Protein AF-A0A5M0K7U4-F1 (afdb_monomer_lite)

pLDDT: mean 71.5, std 20.56, range [31.77, 96.0]

InterPro domains:
  IPR008813 Plasmid replication protein, RepL [PF05732] (60-200)

Foldseek 3Di:
DPVVVVVVVVVVVVVVVVVVVVVVVVVVVVVVVVVVVVVVVVVVPPPPVPVPPQDAAWDKDFPAWDWDWDQDPVRDTDTDIDTDIDIDGRLPHAWFPRFFPVVLCVVVCVVVVVPVLLVVLNRVLRNQQDLLQKDQDDLVRSCVVSVDDSVSSVVSVVSCVVSLQWDDDPRIIHGALVTGPGRDDPVSSVVSNVVSVVPPDPDPCNVPD

Secondary structure (DSSP, 8-state):
--HHHHHHHHHHHHHHHHHHHHHHHHHHHHHHHHHHHHHHHHHHS-----------SEEEEEEEEEEEEEEPTTSPEEEEEEEEEEEEE-TTPPSSGGGB-HHHHHHHHHTTTT-HHHHHHHHHHHHT--TTSEE---HHHHHHHH---HHHHHHHHHHHHHTTSEEEETTEEEEPTTTBPPSS-HHHHHHHHHHHHHTSPPPTTTT--

Structure (mmCIF, N/CA/C/O backbone):
data_AF-A0A5M0K7U4-F1
#
_entry.id   AF-A0A5M0K7U4-F1
#
loop_
_atom_site.group_PDB
_atom_site.id
_atom_site.type_symbol
_atom_site.label_atom_id
_atom_site.label_alt_id
_atom_site.label_comp_id
_atom_site.label_asym_id
_atom_site.label_entity_id
_atom_site.label_seq_id
_atom_site.pdbx_PDB_ins_code
_atom_site.Cartn_x
_atom_site.Cartn_y
_atom_site.Cartn_z
_atom_site.occupancy
_atom_site.B_iso_or_equiv
_atom_site.auth_seq_id
_atom_site.auth_comp_id
_atom_site.auth_asym_id
_atom_site.auth_atom_id
_atom_site.pdbx_PDB_model_num
ATOM 1 N N . MET A 1 1 ? 78.304 -28.748 -61.199 1.00 51.72 1 MET A N 1
ATOM 2 C CA . MET A 1 1 ? 78.237 -29.176 -59.782 1.00 51.72 1 MET A CA 1
ATOM 3 C C . MET A 1 1 ? 77.894 -28.040 -58.804 1.00 51.72 1 MET A C 1
ATOM 5 O O . MET A 1 1 ? 77.874 -28.285 -57.610 1.00 51.72 1 MET A O 1
ATOM 9 N N . THR A 1 2 ? 77.547 -26.831 -59.267 1.00 51.44 2 THR A N 1
ATOM 10 C CA . THR A 1 2 ? 77.309 -25.664 -58.385 1.00 51.44 2 THR A CA 1
ATOM 11 C C . THR A 1 2 ? 75.827 -25.449 -58.025 1.00 51.44 2 THR A C 1
ATOM 13 O O . THR A 1 2 ? 75.523 -25.015 -56.922 1.00 51.44 2 THR A O 1
ATOM 16 N N . ASN A 1 3 ? 74.884 -25.858 -58.886 1.00 53.12 3 ASN A N 1
ATOM 17 C CA . ASN A 1 3 ? 73.442 -25.649 -58.654 1.00 53.12 3 ASN A CA 1
ATOM 18 C C . ASN A 1 3 ? 72.789 -26.602 -57.635 1.00 53.12 3 ASN A C 1
ATOM 20 O O . ASN A 1 3 ? 71.750 -26.264 -57.084 1.00 53.12 3 ASN A O 1
ATOM 24 N N . GLN A 1 4 ? 73.369 -27.771 -57.341 1.00 45.19 4 GLN A N 1
ATOM 25 C CA . GLN A 1 4 ? 72.809 -28.680 -56.323 1.00 45.19 4 GLN A CA 1
ATOM 26 C C . GLN A 1 4 ? 73.214 -28.292 -54.891 1.00 45.19 4 GLN A C 1
ATOM 28 O O . GLN A 1 4 ? 72.444 -28.510 -53.962 1.00 45.19 4 GLN A O 1
ATOM 33 N N . ILE A 1 5 ? 74.373 -27.648 -54.721 1.00 48.16 5 ILE A N 1
ATOM 34 C CA . ILE A 1 5 ? 74.867 -27.180 -53.416 1.00 48.16 5 ILE A CA 1
ATOM 35 C C . ILE A 1 5 ? 74.092 -25.929 -52.963 1.00 48.16 5 ILE A C 1
ATOM 37 O O . ILE A 1 5 ? 73.767 -25.788 -51.787 1.00 48.16 5 ILE A O 1
ATOM 41 N N . GLN A 1 6 ? 73.715 -25.052 -53.898 1.00 45.41 6 GLN A N 1
ATOM 42 C CA . GLN A 1 6 ? 72.971 -23.825 -53.590 1.00 45.41 6 GLN A CA 1
ATOM 43 C C . GLN A 1 6 ? 71.520 -24.113 -53.159 1.00 45.41 6 GLN A C 1
ATOM 45 O O . GLN A 1 6 ? 71.048 -23.560 -52.169 1.00 45.41 6 GLN A O 1
ATOM 50 N N . ILE A 1 7 ? 70.863 -25.082 -53.811 1.00 48.00 7 ILE A N 1
ATOM 51 C CA . ILE A 1 7 ? 69.502 -25.533 -53.465 1.00 48.00 7 ILE A CA 1
ATOM 52 C C . ILE A 1 7 ? 69.480 -26.301 -52.129 1.00 48.00 7 ILE A C 1
ATOM 54 O O . ILE A 1 7 ? 68.506 -26.215 -51.380 1.00 48.00 7 ILE A O 1
ATOM 58 N N . GLN A 1 8 ? 70.544 -27.037 -51.780 1.00 46.12 8 GLN A N 1
ATOM 59 C CA . GLN A 1 8 ? 70.643 -27.687 -50.466 1.00 46.12 8 GLN A CA 1
ATOM 60 C C . GLN A 1 8 ? 70.832 -26.672 -49.327 1.00 46.12 8 GLN A C 1
ATOM 62 O O . GLN A 1 8 ? 70.198 -26.816 -48.283 1.00 46.12 8 GLN A O 1
ATOM 67 N N . ASN A 1 9 ? 71.617 -25.611 -49.536 1.00 47.44 9 ASN A N 1
ATOM 68 C CA . ASN A 1 9 ? 71.872 -24.594 -48.511 1.00 47.44 9 ASN A CA 1
ATOM 69 C C . ASN A 1 9 ? 70.655 -23.691 -48.227 1.00 47.44 9 ASN A C 1
ATOM 71 O O . ASN A 1 9 ? 70.402 -23.357 -47.068 1.00 47.44 9 ASN A O 1
ATOM 75 N N . GLU A 1 10 ? 69.849 -23.353 -49.239 1.00 44.91 10 GLU A N 1
ATOM 76 C CA . GLU A 1 10 ? 68.601 -22.593 -49.042 1.00 44.91 10 GLU A CA 1
ATOM 77 C C . GLU A 1 10 ? 67.535 -23.405 -48.287 1.00 44.91 10 GLU A C 1
ATOM 79 O O . GLU A 1 10 ? 66.854 -22.876 -47.407 1.00 44.91 10 GLU A O 1
ATOM 84 N N . ASN A 1 11 ? 67.443 -24.715 -48.541 1.00 51.00 11 ASN A N 1
ATOM 85 C CA . ASN A 1 11 ? 66.524 -25.601 -47.821 1.00 51.00 11 ASN A CA 1
ATOM 86 C C . ASN A 1 11 ? 66.922 -25.818 -46.349 1.00 51.00 11 ASN A C 1
ATOM 88 O O . ASN A 1 11 ? 66.049 -25.997 -45.498 1.00 51.00 11 ASN A O 1
ATOM 92 N N . ILE A 1 12 ? 68.217 -25.771 -46.022 1.00 51.19 12 ILE A N 1
ATOM 93 C CA . ILE A 1 12 ? 68.697 -25.844 -44.632 1.00 51.19 12 ILE A CA 1
ATOM 94 C C . ILE A 1 12 ? 68.358 -24.548 -43.881 1.00 51.19 12 ILE A C 1
ATOM 96 O O . ILE A 1 12 ? 67.816 -24.612 -42.777 1.00 51.19 12 ILE A O 1
ATOM 100 N N . HIS A 1 13 ? 68.572 -23.377 -44.493 1.00 45.16 13 HIS A N 1
ATOM 101 C CA . HIS A 1 13 ? 68.230 -22.087 -43.880 1.00 45.16 13 HIS A CA 1
ATOM 102 C C . HIS A 1 13 ? 66.722 -21.906 -43.646 1.00 45.16 13 HIS A C 1
ATOM 104 O O . HIS A 1 13 ? 66.325 -21.423 -42.587 1.00 45.16 13 HIS A O 1
ATOM 110 N N .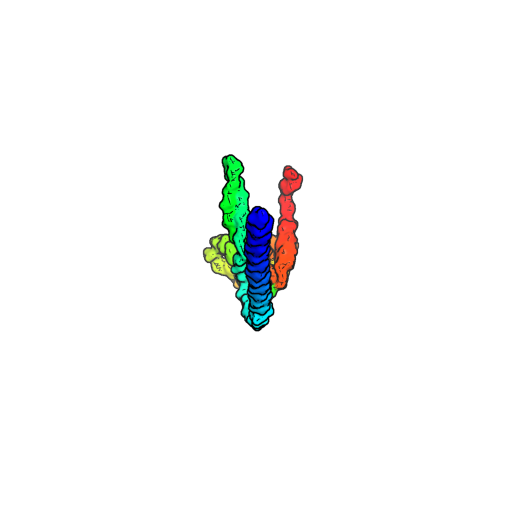 GLN A 1 14 ? 65.874 -22.345 -44.582 1.00 45.78 14 GLN A N 1
ATOM 111 C CA . GLN A 1 14 ? 64.413 -22.271 -44.435 1.00 45.78 14 GLN A CA 1
ATOM 112 C C . GLN A 1 14 ? 63.871 -23.236 -43.364 1.00 45.78 14 GLN A C 1
ATOM 114 O O . GLN A 1 14 ? 62.900 -22.917 -42.676 1.00 45.78 14 GLN A O 1
ATOM 119 N N . ASN A 1 15 ? 64.506 -24.398 -43.176 1.00 50.34 15 ASN A N 1
ATOM 120 C CA . ASN A 1 15 ? 64.136 -25.343 -42.118 1.00 50.34 15 ASN A CA 1
ATOM 121 C C . ASN A 1 15 ? 64.620 -24.903 -40.727 1.00 50.34 15 ASN A C 1
ATOM 123 O O . ASN A 1 15 ? 63.914 -25.131 -39.745 1.00 50.34 15 ASN A O 1
ATOM 127 N N . LEU A 1 16 ? 65.772 -24.230 -40.629 1.00 46.91 16 LEU A N 1
ATOM 128 C CA . LEU A 1 16 ? 66.240 -23.630 -39.374 1.00 46.91 16 LEU A CA 1
ATOM 129 C C . LEU A 1 16 ? 65.313 -22.488 -38.921 1.00 46.91 16 LEU A C 1
ATOM 131 O O . LEU A 1 16 ? 64.874 -22.491 -37.774 1.00 46.91 16 LEU A O 1
ATOM 135 N N . TYR A 1 17 ? 64.897 -21.606 -39.839 1.00 46.22 17 TYR A N 1
ATOM 136 C CA . TYR A 1 17 ? 63.959 -20.513 -39.534 1.00 46.22 17 TYR A CA 1
ATOM 137 C C . TYR A 1 17 ? 62.568 -21.017 -39.107 1.00 46.22 17 TYR A C 1
ATOM 139 O O . TYR A 1 17 ? 61.974 -20.495 -38.166 1.00 46.22 17 TYR A O 1
ATOM 147 N N . LYS A 1 18 ? 62.045 -22.073 -39.750 1.00 48.53 18 LYS A N 1
ATOM 148 C CA . LYS A 1 18 ? 60.760 -22.686 -39.359 1.00 48.53 18 LYS A CA 1
ATOM 149 C C . LYS A 1 18 ? 60.817 -23.362 -37.986 1.00 48.53 18 LYS A C 1
ATOM 151 O O . LYS A 1 18 ? 59.842 -23.300 -37.243 1.00 48.53 18 LYS A O 1
ATOM 156 N N . ASN A 1 19 ? 61.942 -23.981 -37.630 1.00 49.38 19 ASN A N 1
ATOM 157 C CA . ASN A 1 19 ? 62.108 -24.610 -36.318 1.00 49.38 19 ASN A CA 1
ATOM 158 C C . ASN A 1 19 ? 62.258 -23.584 -35.188 1.00 49.38 19 ASN A C 1
ATOM 160 O O . ASN A 1 19 ? 61.714 -23.802 -34.106 1.00 49.38 19 ASN A O 1
ATOM 164 N N . GLU A 1 20 ? 62.915 -22.450 -35.440 1.00 45.88 20 GLU A N 1
ATOM 165 C CA . GLU A 1 20 ? 62.992 -21.348 -34.475 1.00 45.88 20 GLU A CA 1
ATOM 166 C C . GLU A 1 20 ? 61.613 -20.715 -34.239 1.00 45.88 20 GLU A C 1
ATOM 168 O O . GLU A 1 20 ? 61.202 -20.581 -33.087 1.00 45.88 20 GLU A O 1
ATOM 173 N N . ILE A 1 21 ? 60.833 -20.444 -35.295 1.00 46.38 21 ILE A N 1
ATOM 174 C CA . ILE A 1 21 ? 59.460 -19.911 -35.178 1.00 46.38 21 ILE A CA 1
ATOM 175 C C . ILE A 1 21 ? 58.553 -20.865 -34.381 1.00 46.38 21 ILE A C 1
ATOM 177 O O . ILE A 1 21 ? 57.870 -20.425 -33.459 1.00 46.38 21 ILE A O 1
ATOM 181 N N . ASN A 1 22 ? 58.613 -22.177 -34.636 1.00 44.66 22 ASN A N 1
ATOM 182 C CA . ASN A 1 22 ? 57.837 -23.168 -33.877 1.00 44.66 22 ASN A CA 1
ATOM 183 C C . ASN A 1 22 ? 58.243 -23.231 -32.388 1.00 44.66 22 ASN A C 1
ATOM 185 O O . ASN A 1 22 ? 57.403 -23.467 -31.513 1.00 44.66 22 ASN A O 1
ATOM 189 N N . HIS A 1 23 ? 59.519 -22.987 -32.064 1.00 42.12 23 HIS A N 1
ATOM 190 C CA . HIS A 1 23 ? 59.986 -22.915 -30.678 1.00 42.12 23 HIS A CA 1
ATOM 191 C C . HIS A 1 23 ? 59.494 -21.633 -29.974 1.00 42.12 23 HIS A C 1
ATOM 193 O O . HIS A 1 23 ? 59.033 -21.696 -28.830 1.00 42.12 23 HIS A O 1
ATOM 199 N N . TYR A 1 24 ? 59.468 -20.492 -30.671 1.00 40.38 24 TYR A N 1
ATOM 200 C CA . TYR A 1 24 ? 58.876 -19.246 -30.162 1.00 40.38 24 TYR A CA 1
ATOM 201 C C . TYR A 1 24 ? 57.347 -19.336 -29.999 1.00 40.38 24 TYR A C 1
ATOM 203 O O . TYR A 1 24 ? 56.803 -18.893 -28.989 1.00 40.38 24 TYR A O 1
ATOM 211 N N . GLU A 1 25 ? 56.636 -19.990 -30.916 1.00 38.25 25 GLU A N 1
ATOM 212 C CA . GLU A 1 25 ? 55.181 -20.168 -30.808 1.00 38.25 25 GLU A CA 1
ATOM 213 C C . GLU A 1 25 ? 54.787 -21.135 -29.675 1.00 38.25 25 GLU A C 1
ATOM 215 O O . GLU A 1 25 ? 53.821 -20.888 -28.942 1.00 38.25 25 GLU A O 1
ATOM 220 N N . SER A 1 26 ? 55.575 -22.191 -29.438 1.00 40.78 26 SER A N 1
ATOM 221 C CA . SER A 1 26 ? 55.348 -23.119 -28.316 1.00 40.78 26 SER A CA 1
ATOM 222 C C . SER A 1 26 ? 55.619 -22.483 -26.942 1.00 40.78 26 SER A C 1
ATOM 224 O O . SER A 1 26 ? 54.883 -22.733 -25.978 1.00 40.78 26 SER A O 1
ATOM 226 N N . THR A 1 27 ? 56.613 -21.595 -26.844 1.00 40.75 27 THR A N 1
ATOM 227 C CA . THR A 1 27 ? 56.942 -20.873 -25.603 1.00 40.75 27 THR A CA 1
ATOM 228 C C . THR A 1 27 ? 55.910 -19.790 -25.280 1.00 40.75 27 THR A C 1
ATOM 230 O O . THR A 1 27 ? 55.492 -19.687 -24.125 1.00 40.75 27 THR A O 1
ATOM 233 N N . ILE A 1 28 ? 55.392 -19.069 -26.281 1.00 40.28 28 ILE A N 1
ATOM 234 C CA . ILE A 1 28 ? 54.298 -18.093 -26.110 1.00 40.28 28 ILE A CA 1
ATOM 235 C C . ILE A 1 28 ? 52.990 -18.791 -25.696 1.00 40.28 28 ILE A C 1
ATOM 237 O O . ILE A 1 28 ? 52.289 -18.324 -24.795 1.00 40.28 28 ILE A O 1
ATOM 241 N N . THR A 1 29 ? 52.675 -19.951 -26.281 1.00 40.34 29 THR A N 1
ATOM 242 C CA . THR A 1 29 ? 51.465 -20.721 -25.934 1.00 40.34 29 THR A CA 1
ATOM 243 C C . THR A 1 29 ? 51.532 -21.276 -24.504 1.00 40.34 29 THR A C 1
ATOM 245 O O . THR A 1 29 ? 50.543 -21.238 -23.768 1.00 40.34 29 THR A O 1
ATOM 248 N N . THR A 1 30 ? 52.713 -21.715 -24.062 1.00 42.50 30 THR A N 1
ATOM 249 C CA . THR A 1 30 ? 52.929 -22.227 -22.697 1.00 42.50 30 THR A CA 1
ATOM 250 C C . THR A 1 30 ? 52.864 -21.104 -21.653 1.00 42.50 30 THR A C 1
ATOM 252 O O . THR A 1 30 ? 52.187 -21.252 -20.634 1.00 42.50 30 THR A O 1
ATOM 255 N N . GLN A 1 31 ? 53.450 -19.933 -21.932 1.00 43.47 31 GLN A N 1
ATOM 256 C CA . GLN A 1 31 ? 53.349 -18.759 -21.052 1.00 43.47 31 GLN A CA 1
ATOM 257 C C . GLN A 1 31 ? 51.910 -18.220 -20.955 1.00 43.47 31 GLN A C 1
ATOM 259 O O . GLN A 1 31 ? 51.454 -17.857 -19.868 1.00 43.47 31 GLN A O 1
ATOM 264 N N . ASN A 1 32 ? 51.154 -18.223 -22.056 1.00 38.53 32 ASN A N 1
ATOM 265 C CA . ASN A 1 32 ? 49.759 -17.774 -22.068 1.00 38.53 32 ASN A CA 1
ATOM 266 C C . ASN A 1 32 ? 48.820 -18.717 -21.302 1.00 38.53 32 ASN A C 1
ATOM 268 O O . ASN A 1 32 ? 47.913 -18.248 -20.608 1.00 38.53 32 ASN A O 1
ATOM 272 N N . ASN A 1 33 ? 49.062 -20.029 -21.352 1.00 46.00 33 ASN A N 1
ATOM 273 C CA . ASN A 1 33 ? 48.274 -21.012 -20.606 1.00 46.00 33 ASN A CA 1
ATOM 274 C C . ASN A 1 33 ? 48.584 -20.997 -19.103 1.00 46.00 33 ASN A C 1
ATOM 276 O O . ASN A 1 33 ? 47.655 -21.074 -18.294 1.00 46.00 33 ASN A O 1
ATOM 280 N N . GLU A 1 34 ? 49.848 -20.806 -18.711 1.00 46.12 34 GLU A N 1
ATOM 281 C CA . GLU A 1 34 ? 50.220 -20.604 -17.306 1.00 46.12 34 GLU A CA 1
ATOM 282 C C . GLU A 1 34 ? 49.663 -19.295 -16.734 1.00 46.12 34 GLU A C 1
ATOM 284 O O . GLU A 1 34 ? 49.236 -19.258 -15.581 1.00 46.12 34 GLU A O 1
ATOM 289 N N . ASN A 1 35 ? 49.630 -18.218 -17.522 1.00 44.09 35 ASN A N 1
ATOM 290 C CA . ASN A 1 35 ? 49.063 -16.942 -17.088 1.00 44.09 35 ASN A CA 1
ATOM 291 C C . ASN A 1 35 ? 47.535 -17.007 -16.963 1.00 44.09 35 ASN A C 1
ATOM 293 O O . ASN A 1 35 ? 46.999 -16.469 -15.994 1.00 44.09 35 ASN A O 1
ATOM 297 N N . LYS A 1 36 ? 46.841 -17.738 -17.848 1.00 44.69 36 LYS A N 1
ATOM 298 C CA . LYS A 1 36 ? 45.403 -18.032 -17.712 1.00 44.69 36 LYS A CA 1
ATOM 299 C C . LYS A 1 36 ? 45.101 -18.850 -16.461 1.00 44.69 36 LYS A C 1
ATOM 301 O O . LYS A 1 36 ? 44.238 -18.459 -15.686 1.00 44.69 36 LYS A O 1
ATOM 306 N N . THR A 1 37 ? 45.847 -19.922 -16.193 1.00 43.16 37 THR A N 1
ATOM 307 C CA . THR A 1 37 ? 45.627 -20.739 -14.985 1.00 43.16 37 THR A CA 1
ATOM 308 C C . THR A 1 37 ? 46.046 -20.025 -13.704 1.00 43.16 37 THR A C 1
ATOM 310 O O . THR A 1 37 ? 45.342 -20.140 -12.707 1.00 43.16 37 THR A O 1
ATOM 313 N N . LYS A 1 38 ? 47.126 -19.231 -13.695 1.00 44.31 38 LYS A N 1
ATOM 314 C CA . LYS A 1 38 ? 47.512 -18.393 -12.541 1.00 44.31 38 LYS A CA 1
ATOM 315 C C . LYS A 1 38 ? 46.504 -17.264 -12.292 1.00 44.31 38 LYS A C 1
ATOM 317 O O . LYS A 1 38 ? 46.232 -16.964 -11.129 1.00 44.31 38 LYS A O 1
ATOM 322 N N . GLN A 1 39 ? 45.916 -16.670 -13.336 1.00 44.75 39 GLN A N 1
ATOM 323 C CA . GLN A 1 39 ? 44.813 -15.708 -13.210 1.00 44.75 39 GLN A CA 1
ATOM 324 C C . GLN A 1 39 ? 43.523 -16.389 -12.736 1.00 44.75 39 GLN A C 1
ATOM 326 O O . GLN A 1 39 ? 42.918 -15.901 -11.789 1.00 44.75 39 GLN A O 1
ATOM 331 N N . GLU A 1 40 ? 43.146 -17.548 -13.278 1.00 39.75 40 GLU A N 1
ATOM 332 C CA . GLU A 1 40 ? 41.994 -18.334 -12.812 1.00 39.75 40 GLU A CA 1
ATOM 333 C C . GLU A 1 40 ? 42.175 -18.849 -11.374 1.00 39.75 40 GLU A C 1
ATOM 335 O O . GLU A 1 40 ? 41.223 -18.846 -10.593 1.00 39.75 40 GLU A O 1
ATOM 340 N N . LEU A 1 41 ? 43.395 -19.223 -10.970 1.00 38.25 41 LEU A N 1
ATOM 341 C CA . LEU A 1 41 ? 43.742 -19.595 -9.592 1.00 38.25 41 LEU A CA 1
ATOM 342 C C . LEU A 1 41 ? 43.753 -18.377 -8.654 1.00 38.25 41 LEU A C 1
ATOM 344 O O . LEU A 1 41 ? 43.305 -18.504 -7.513 1.00 38.25 41 LEU A O 1
ATOM 348 N N . LYS A 1 42 ? 44.177 -17.189 -9.120 1.00 34.38 42 LYS A N 1
ATOM 349 C CA . LYS A 1 42 ? 44.015 -15.917 -8.385 1.00 34.38 42 LYS A CA 1
ATOM 350 C C . LYS A 1 42 ? 42.537 -15.542 -8.228 1.00 34.38 42 LYS A C 1
ATOM 352 O O . LYS A 1 42 ? 42.133 -15.164 -7.130 1.00 34.38 42 LYS A O 1
ATOM 357 N N . TYR A 1 43 ? 41.722 -15.724 -9.268 1.00 31.89 43 TYR A N 1
ATOM 358 C CA . TYR A 1 43 ? 40.275 -15.486 -9.233 1.00 31.89 43 TYR A CA 1
ATOM 359 C C . TYR A 1 43 ? 39.510 -16.537 -8.405 1.00 31.89 43 TYR A C 1
ATOM 361 O O . TYR A 1 43 ? 38.440 -16.237 -7.876 1.00 31.89 43 TYR A O 1
ATOM 369 N N . LYS A 1 44 ? 40.061 -17.742 -8.196 1.00 36.75 44 LYS A N 1
ATOM 370 C CA . LYS A 1 44 ? 39.429 -18.804 -7.385 1.00 36.75 44 LYS A CA 1
ATOM 371 C C . LYS A 1 44 ? 39.841 -18.866 -5.909 1.00 36.75 44 LYS A C 1
ATOM 373 O O . LYS A 1 44 ? 39.222 -19.623 -5.164 1.00 36.75 44 LYS A O 1
ATOM 378 N N . LYS A 1 45 ? 40.810 -18.076 -5.429 1.00 35.28 45 LYS A N 1
ATOM 379 C CA . LYS A 1 45 ? 41.307 -18.165 -4.035 1.00 35.28 45 LYS A CA 1
ATOM 380 C C . LYS A 1 45 ? 41.318 -16.848 -3.246 1.00 35.28 45 LYS A C 1
ATOM 382 O O . LYS A 1 45 ? 42.214 -16.636 -2.449 1.00 35.28 45 LYS A O 1
ATOM 387 N N . THR A 1 46 ? 40.277 -16.014 -3.350 1.00 31.77 46 THR A N 1
ATOM 388 C CA . THR A 1 46 ? 39.906 -15.103 -2.238 1.00 31.77 46 THR A CA 1
ATOM 389 C C . THR A 1 46 ? 38.391 -14.885 -2.140 1.00 31.77 46 THR A C 1
ATOM 391 O O . THR A 1 46 ? 37.915 -13.762 -2.050 1.00 31.77 46 THR A O 1
ATOM 394 N N . LYS A 1 47 ? 37.590 -15.957 -2.077 1.00 37.03 47 LYS A N 1
ATOM 395 C CA . LYS A 1 47 ? 36.277 -15.872 -1.413 1.00 37.03 47 LYS A CA 1
ATOM 396 C C . LYS A 1 47 ? 36.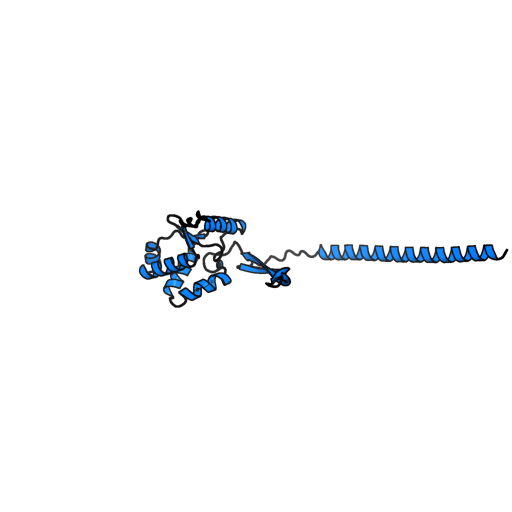491 -16.019 0.092 1.00 37.03 47 LYS A C 1
ATOM 398 O O . LYS A 1 47 ? 36.147 -17.035 0.690 1.00 37.03 47 LYS A O 1
ATOM 403 N N . ARG A 1 48 ? 37.089 -15.004 0.727 1.00 33.97 48 ARG A N 1
ATOM 404 C CA . ARG A 1 48 ? 36.820 -14.800 2.156 1.00 33.97 48 ARG A CA 1
ATOM 405 C C . ARG A 1 48 ? 35.310 -14.588 2.233 1.00 33.97 48 ARG A C 1
ATOM 407 O O . ARG A 1 48 ? 34.803 -13.712 1.539 1.00 33.97 48 ARG A O 1
ATOM 414 N N . LYS A 1 49 ? 34.590 -15.407 3.008 1.00 36.56 49 LYS A N 1
ATOM 415 C CA . LYS A 1 49 ? 33.208 -15.103 3.401 1.00 36.56 49 LYS A CA 1
ATOM 416 C C . LYS A 1 49 ? 33.253 -13.776 4.157 1.00 36.56 49 LYS A C 1
ATOM 418 O O . LYS A 1 49 ? 33.421 -13.753 5.373 1.00 36.56 49 LYS A O 1
ATOM 423 N N . ILE A 1 50 ? 33.158 -12.670 3.427 1.00 36.53 50 ILE A N 1
ATOM 424 C CA . ILE A 1 50 ? 32.702 -11.410 3.985 1.00 36.53 50 ILE A CA 1
ATOM 425 C C . ILE A 1 50 ? 31.307 -11.763 4.492 1.00 36.53 50 ILE A C 1
ATOM 427 O O . ILE A 1 50 ? 30.475 -12.233 3.718 1.00 36.53 50 ILE A O 1
ATOM 431 N N . LYS A 1 51 ? 31.080 -11.674 5.806 1.00 39.22 51 LYS A N 1
ATOM 432 C CA . LYS A 1 51 ? 29.717 -11.679 6.339 1.00 39.22 51 LYS A CA 1
ATOM 433 C C . LYS A 1 51 ? 29.022 -10.534 5.612 1.00 39.22 51 LYS A C 1
ATOM 435 O O . LYS A 1 51 ? 29.311 -9.382 5.927 1.00 39.22 51 LYS A O 1
ATOM 440 N N . GLU A 1 52 ? 28.201 -10.849 4.610 1.00 44.44 52 GLU A N 1
ATOM 441 C CA . GLU A 1 52 ? 27.347 -9.865 3.958 1.00 44.44 52 GLU A CA 1
ATOM 442 C C . GLU A 1 52 ? 26.632 -9.125 5.080 1.00 44.44 52 GLU A C 1
ATOM 444 O O . GLU A 1 52 ? 25.950 -9.721 5.924 1.00 44.44 52 GLU A O 1
ATOM 449 N N . LYS A 1 53 ? 26.897 -7.822 5.168 1.00 42.66 53 LYS A N 1
ATOM 450 C CA . LYS A 1 53 ? 26.128 -6.945 6.035 1.00 42.66 53 LYS A CA 1
ATOM 451 C C . LYS A 1 53 ? 24.701 -7.126 5.535 1.00 42.66 53 LYS A C 1
ATOM 453 O O . LYS A 1 53 ? 24.455 -6.846 4.371 1.00 42.66 53 LYS A O 1
ATOM 458 N N . LYS A 1 54 ? 23.802 -7.682 6.355 1.00 48.44 54 LYS A N 1
ATOM 459 C CA . LYS A 1 54 ? 22.395 -7.835 5.965 1.00 48.44 54 LYS A CA 1
ATOM 460 C C . LYS A 1 54 ? 21.900 -6.451 5.569 1.00 48.44 54 LYS A C 1
ATOM 462 O O . LYS A 1 54 ? 21.730 -5.607 6.447 1.00 48.44 54 LYS A O 1
ATOM 467 N N . GLU A 1 55 ? 21.756 -6.200 4.275 1.00 53.12 55 GLU A N 1
ATOM 468 C CA . GLU A 1 55 ? 21.239 -4.928 3.803 1.00 53.12 55 GLU A CA 1
ATOM 469 C C . GLU A 1 55 ? 19.791 -4.837 4.279 1.00 53.12 55 GLU A C 1
ATOM 471 O O . GLU A 1 55 ? 18.973 -5.742 4.080 1.00 53.12 55 GLU A O 1
ATOM 476 N N . VAL A 1 56 ? 19.509 -3.792 5.051 1.00 55.22 56 VAL A N 1
ATOM 477 C CA . VAL A 1 56 ? 18.195 -3.565 5.644 1.00 55.22 56 VAL A CA 1
ATOM 478 C C . VAL A 1 56 ? 17.505 -2.535 4.767 1.00 55.22 56 VAL A C 1
ATOM 480 O O . VAL A 1 56 ? 17.640 -1.339 5.006 1.00 55.22 56 VAL A O 1
ATOM 483 N N . GLY A 1 57 ? 16.803 -2.977 3.729 1.00 62.38 57 GLY A N 1
ATOM 484 C CA . GLY A 1 57 ? 16.160 -2.046 2.807 1.00 62.38 57 GLY A CA 1
ATOM 485 C C . GLY A 1 57 ? 15.803 -2.647 1.461 1.00 62.38 57 GLY A C 1
ATOM 486 O O . GLY A 1 57 ? 15.928 -3.853 1.236 1.00 62.38 57 GLY A O 1
ATOM 487 N N . ILE A 1 58 ? 15.334 -1.761 0.591 1.00 67.50 58 ILE A N 1
ATOM 488 C CA . ILE A 1 58 ? 15.222 -1.979 -0.845 1.00 67.50 58 ILE A CA 1
ATOM 489 C C . ILE A 1 58 ? 16.507 -1.400 -1.439 1.00 67.50 58 ILE A C 1
ATOM 491 O O . ILE A 1 58 ? 16.723 -0.192 -1.349 1.00 67.50 58 ILE A O 1
ATOM 495 N N . THR A 1 59 ? 17.364 -2.258 -1.981 1.00 66.62 59 THR A N 1
ATOM 496 C CA . THR A 1 59 ? 18.611 -1.856 -2.638 1.00 66.62 59 THR A CA 1
ATOM 497 C C . THR A 1 59 ? 18.409 -1.901 -4.144 1.00 66.62 59 THR A C 1
ATOM 499 O O . THR A 1 59 ? 17.820 -2.840 -4.681 1.00 66.62 59 THR A O 1
ATOM 502 N N . THR A 1 60 ? 18.905 -0.880 -4.827 1.00 67.25 60 THR A N 1
ATOM 503 C CA . THR A 1 60 ? 18.880 -0.784 -6.282 1.00 67.25 60 THR A CA 1
ATOM 504 C C . THR A 1 60 ? 20.283 -1.083 -6.798 1.00 67.25 60 THR A C 1
ATOM 506 O O . THR A 1 60 ? 21.209 -0.327 -6.520 1.00 67.25 60 THR A O 1
ATOM 509 N N . GLU A 1 61 ? 20.448 -2.187 -7.519 1.00 67.56 61 GLU A N 1
ATOM 510 C CA . GLU A 1 61 ? 21.696 -2.553 -8.188 1.00 67.56 61 GLU A CA 1
ATOM 511 C C . GLU A 1 61 ? 21.532 -2.351 -9.697 1.00 67.56 61 GLU A C 1
ATOM 513 O O . GLU A 1 61 ? 20.593 -2.867 -10.305 1.00 67.56 61 GLU A O 1
ATOM 518 N N . VAL A 1 62 ? 22.450 -1.609 -10.313 1.00 62.94 62 VAL A N 1
ATOM 519 C CA . VAL A 1 62 ? 22.547 -1.526 -11.776 1.00 62.94 62 VAL A CA 1
ATOM 520 C C . VAL A 1 62 ? 23.284 -2.779 -12.247 1.00 62.94 62 VAL A C 1
ATOM 522 O O . VAL A 1 62 ? 24.437 -2.990 -11.876 1.00 62.94 62 VAL A O 1
ATOM 525 N N . ILE A 1 63 ? 22.612 -3.648 -13.005 1.00 65.44 63 ILE A N 1
ATOM 526 C CA . ILE A 1 63 ? 23.183 -4.925 -13.467 1.00 65.44 63 ILE A CA 1
ATOM 527 C C . ILE A 1 63 ? 24.026 -4.722 -14.731 1.00 65.44 63 ILE A C 1
ATOM 529 O O . ILE A 1 63 ? 25.016 -5.425 -14.929 1.00 65.44 63 ILE A O 1
ATOM 533 N N . GLY A 1 64 ? 23.648 -3.769 -15.583 1.00 67.50 64 GLY A N 1
ATOM 534 C CA . GLY A 1 64 ? 24.334 -3.495 -16.843 1.00 67.50 64 GLY A CA 1
ATOM 535 C C . GLY A 1 64 ? 23.583 -2.489 -17.706 1.00 67.50 64 GLY A C 1
ATOM 536 O O . GLY A 1 64 ? 22.574 -1.934 -17.282 1.00 67.50 64 GLY A O 1
ATOM 537 N N . THR A 1 65 ? 24.074 -2.267 -18.918 1.00 63.16 65 THR A N 1
ATOM 538 C CA . THR A 1 65 ? 23.455 -1.411 -19.934 1.00 63.16 65 THR A CA 1
ATOM 539 C C . THR A 1 65 ? 23.082 -2.250 -21.153 1.00 63.16 65 THR A C 1
ATOM 541 O O . THR A 1 65 ? 23.877 -3.065 -21.620 1.00 63.16 65 THR A O 1
ATOM 544 N N . GLU A 1 66 ? 21.868 -2.067 -21.665 1.00 66.69 66 GLU A N 1
ATOM 545 C CA . GLU A 1 66 ? 21.385 -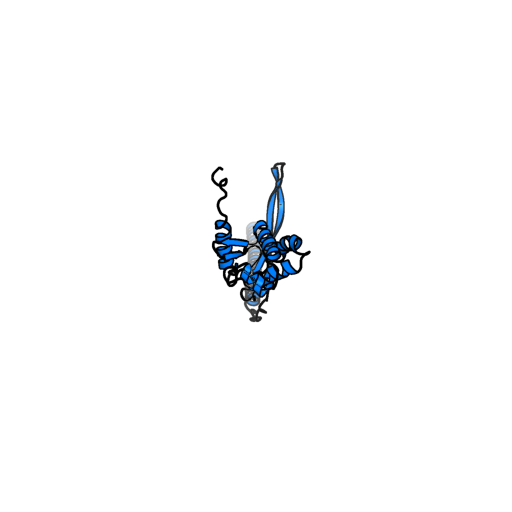2.674 -22.908 1.00 66.69 66 GLU A CA 1
ATOM 546 C C . GLU A 1 66 ? 20.962 -1.577 -23.887 1.00 66.69 66 GLU A C 1
ATOM 548 O O . GLU A 1 66 ? 20.323 -0.601 -23.503 1.00 66.69 66 GLU A O 1
ATOM 553 N N . THR A 1 67 ? 21.297 -1.728 -25.167 1.00 58.09 67 THR A N 1
ATOM 554 C CA . THR A 1 67 ? 20.905 -0.774 -26.211 1.00 58.09 67 THR A CA 1
ATOM 555 C C . THR A 1 67 ? 19.650 -1.273 -26.926 1.00 58.09 67 THR A C 1
ATOM 557 O O . THR A 1 67 ? 19.672 -2.318 -27.574 1.00 58.09 67 THR A O 1
ATOM 560 N N . TYR A 1 68 ? 18.561 -0.511 -26.837 1.00 65.12 68 TYR A N 1
ATOM 561 C CA . TYR A 1 68 ? 17.301 -0.754 -27.545 1.00 65.12 68 TYR A CA 1
ATOM 562 C C . TYR A 1 68 ? 17.150 0.220 -28.712 1.00 65.12 68 TYR A C 1
ATOM 564 O O . TYR A 1 68 ? 17.613 1.347 -28.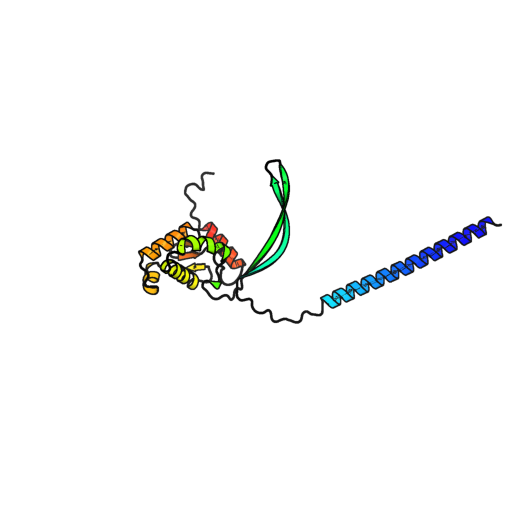634 1.00 65.12 68 TYR A O 1
ATOM 572 N N . TYR A 1 69 ? 16.472 -0.170 -29.791 1.00 70.19 69 TYR A N 1
ATOM 573 C CA . TYR A 1 69 ? 16.257 0.717 -30.939 1.00 70.19 69 TYR A CA 1
ATOM 574 C C . TYR A 1 69 ? 14.829 1.264 -30.953 1.00 70.19 69 TYR A C 1
ATOM 576 O O . TYR A 1 69 ? 13.869 0.503 -31.096 1.00 70.19 69 TYR A O 1
ATOM 584 N N . ARG A 1 70 ? 14.671 2.586 -30.834 1.00 65.31 70 ARG A N 1
ATOM 585 C CA . ARG A 1 70 ? 13.369 3.254 -30.960 1.00 65.31 70 ARG A CA 1
ATOM 586 C C . ARG A 1 70 ? 13.101 3.587 -32.423 1.00 65.31 70 ARG A C 1
ATOM 588 O O . ARG A 1 70 ? 13.937 4.198 -33.081 1.00 65.31 70 ARG A O 1
ATOM 595 N N . LYS A 1 71 ? 11.921 3.221 -32.928 1.00 60.19 71 LYS A N 1
ATOM 596 C CA . LYS A 1 71 ? 11.483 3.601 -34.276 1.00 60.19 71 LYS A CA 1
ATOM 597 C C . LYS A 1 71 ? 10.897 5.012 -34.259 1.00 60.19 71 LYS A C 1
ATOM 599 O O . LYS A 1 71 ? 9.935 5.268 -33.540 1.00 60.19 71 LYS A O 1
ATOM 604 N N . LEU A 1 72 ? 11.493 5.908 -35.035 1.00 70.50 72 LEU A N 1
ATOM 605 C CA . LEU A 1 72 ? 11.033 7.279 -35.243 1.00 70.50 72 LEU A CA 1
ATOM 606 C C . LEU A 1 72 ? 9.912 7.322 -36.297 1.00 70.50 72 LEU A C 1
ATOM 608 O O . LEU A 1 72 ? 9.753 6.389 -37.087 1.00 70.50 72 LEU A O 1
ATOM 612 N N . GLU A 1 73 ? 9.150 8.420 -36.341 1.00 68.00 73 GLU A N 1
ATOM 613 C CA . GLU A 1 73 ? 8.042 8.611 -37.299 1.00 68.00 73 GLU A CA 1
ATOM 614 C C . GLU A 1 73 ? 8.494 8.518 -38.767 1.00 68.00 73 GLU A C 1
ATOM 616 O O . GLU A 1 73 ? 7.741 8.076 -39.630 1.00 68.00 73 GLU A O 1
ATOM 621 N N . ASN A 1 74 ? 9.756 8.852 -39.047 1.00 72.50 74 ASN A N 1
ATOM 622 C CA . ASN A 1 74 ? 10.378 8.735 -40.368 1.00 72.50 74 ASN A CA 1
ATOM 623 C C . ASN A 1 74 ? 10.857 7.308 -40.718 1.00 72.50 74 ASN A C 1
ATOM 625 O O . ASN A 1 74 ? 11.450 7.105 -41.774 1.00 72.50 74 ASN A O 1
ATOM 629 N N . GLY A 1 75 ? 10.627 6.320 -39.846 1.00 67.31 75 GLY A N 1
ATOM 630 C CA . GLY A 1 75 ? 11.016 4.924 -40.049 1.00 67.31 75 GLY A CA 1
ATOM 631 C C . GLY A 1 75 ? 12.454 4.577 -39.648 1.00 67.31 75 GLY A C 1
ATOM 632 O O . GLY A 1 75 ? 12.802 3.396 -39.670 1.00 67.31 75 GLY A O 1
ATOM 633 N N . THR A 1 76 ? 13.266 5.556 -39.241 1.00 63.03 76 THR A N 1
ATOM 634 C CA . THR A 1 76 ? 14.646 5.351 -38.773 1.00 63.03 76 THR A CA 1
ATOM 635 C C . THR A 1 76 ? 14.667 4.772 -37.356 1.00 63.03 76 THR A C 1
ATOM 637 O O . THR A 1 76 ? 13.813 5.093 -36.529 1.00 63.03 76 THR A O 1
ATOM 640 N N . LEU A 1 77 ? 15.646 3.909 -37.075 1.00 68.19 77 LEU A N 1
ATOM 641 C CA . LEU A 1 77 ? 15.883 3.321 -35.756 1.00 68.19 77 LEU A CA 1
ATOM 642 C C . LEU A 1 77 ? 17.000 4.084 -35.033 1.00 68.19 77 LEU A C 1
ATOM 644 O O . LEU A 1 77 ? 18.122 4.144 -35.533 1.00 68.19 77 LEU A O 1
ATOM 648 N N . GLU A 1 78 ? 16.704 4.639 -33.861 1.00 67.38 78 GLU A N 1
ATOM 649 C CA . GLU A 1 78 ? 17.675 5.332 -33.005 1.00 67.38 78 GLU A CA 1
ATOM 650 C C . GLU A 1 78 ? 18.099 4.425 -31.835 1.00 67.38 78 GLU A C 1
ATOM 652 O O . GLU A 1 78 ? 17.215 3.889 -31.156 1.00 67.38 78 GLU A O 1
ATOM 657 N N . PRO A 1 79 ? 19.410 4.216 -31.589 1.00 60.34 79 PRO A N 1
ATOM 658 C CA . PRO A 1 79 ? 19.881 3.460 -30.434 1.00 60.34 79 PRO A CA 1
ATOM 659 C C . PRO A 1 79 ? 19.665 4.259 -29.144 1.00 60.34 79 PRO A C 1
ATOM 661 O O . PRO A 1 79 ? 20.157 5.372 -28.989 1.00 60.34 79 PRO A O 1
ATOM 664 N N . VAL A 1 80 ? 18.956 3.657 -28.199 1.00 73.50 80 VAL A N 1
ATOM 665 C CA . VAL A 1 80 ? 18.703 4.154 -26.851 1.00 73.50 80 VAL A CA 1
ATOM 666 C C . VAL A 1 80 ? 19.417 3.223 -25.884 1.00 73.50 80 VAL A C 1
ATOM 668 O O . VAL A 1 80 ? 19.058 2.053 -25.756 1.00 73.50 80 VAL A O 1
ATOM 671 N N . GLU A 1 81 ? 20.442 3.731 -25.211 1.00 63.91 81 GLU A N 1
ATOM 672 C CA . GLU A 1 81 ? 21.097 3.010 -24.123 1.00 63.91 81 GLU A CA 1
ATOM 673 C C . GLU A 1 81 ? 20.214 3.064 -22.874 1.00 63.91 81 GLU A C 1
ATOM 675 O O . GLU A 1 81 ? 19.835 4.136 -22.402 1.00 63.91 81 GLU A O 1
ATOM 680 N N . VAL A 1 82 ? 19.854 1.89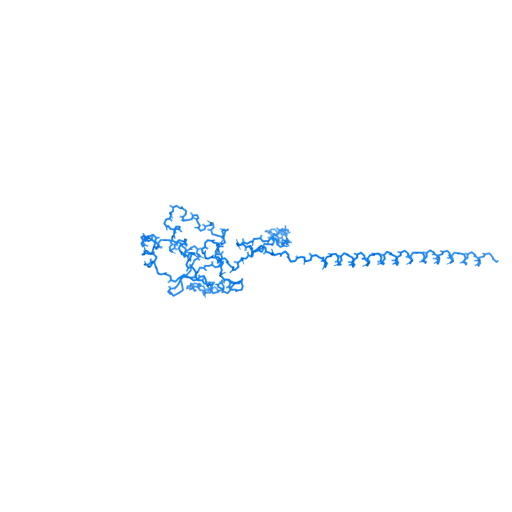2 -22.360 1.00 68.25 82 VAL A N 1
ATOM 681 C CA . VAL A 1 82 ? 19.003 1.719 -21.186 1.00 68.25 82 VAL A CA 1
ATOM 682 C C . VAL A 1 82 ? 19.806 1.007 -20.108 1.00 68.25 82 VAL A C 1
ATOM 684 O O . VAL A 1 82 ? 20.348 -0.076 -20.321 1.00 68.25 82 VAL A O 1
ATOM 687 N N . GLU A 1 83 ? 19.868 1.599 -18.921 1.00 62.94 83 GLU A N 1
ATOM 688 C CA . GLU A 1 83 ? 20.432 0.942 -17.744 1.00 62.94 83 GLU A CA 1
ATOM 689 C C . GLU A 1 83 ? 19.439 -0.084 -17.185 1.00 62.94 83 GLU A C 1
ATOM 691 O O . GLU A 1 83 ? 18.313 0.240 -16.798 1.00 62.94 83 GLU A O 1
ATOM 696 N N . LEU A 1 84 ? 19.867 -1.344 -17.120 1.00 54.62 84 LEU A N 1
ATOM 697 C CA . LEU A 1 84 ? 19.130 -2.408 -16.460 1.00 54.62 84 LEU A CA 1
ATOM 698 C C . LEU A 1 84 ? 19.312 -2.301 -14.952 1.00 54.62 84 LEU A C 1
ATOM 700 O O . LEU A 1 84 ? 20.375 -2.588 -14.395 1.00 54.62 84 LEU A O 1
ATOM 704 N N . ILE A 1 85 ? 18.227 -1.938 -14.283 1.00 63.22 85 ILE A N 1
ATOM 705 C CA . ILE A 1 85 ? 18.182 -1.764 -12.840 1.00 63.22 85 ILE A CA 1
ATOM 706 C C . ILE A 1 85 ? 17.430 -2.940 -12.212 1.00 63.22 85 ILE A C 1
ATOM 708 O O . ILE A 1 85 ? 16.257 -3.168 -12.505 1.00 63.22 85 ILE A O 1
ATOM 712 N N . GLN A 1 86 ? 18.070 -3.659 -11.289 1.00 59.62 86 GLN A N 1
ATOM 713 C CA . GLN A 1 86 ? 17.402 -4.641 -10.438 1.00 59.62 86 GLN A CA 1
ATOM 714 C C . GLN A 1 86 ? 17.259 -4.116 -9.021 1.00 59.62 86 GLN A C 1
ATOM 716 O O . GLN A 1 86 ? 18.218 -3.752 -8.346 1.00 59.62 86 GLN A O 1
ATOM 721 N N . LYS A 1 87 ? 16.018 -4.137 -8.546 1.00 64.81 87 LYS A N 1
ATOM 722 C CA . LYS A 1 87 ? 15.686 -3.818 -7.163 1.00 64.81 87 LYS A CA 1
ATOM 723 C C . LYS A 1 87 ? 15.666 -5.114 -6.367 1.00 64.81 87 LYS A C 1
ATOM 725 O O . LYS A 1 87 ? 14.820 -5.972 -6.606 1.00 64.81 87 LYS A O 1
ATOM 730 N N . LYS A 1 88 ? 16.587 -5.252 -5.418 1.00 62.62 88 LYS A N 1
ATOM 731 C CA . LYS A 1 88 ? 16.579 -6.331 -4.432 1.00 62.62 88 LYS A CA 1
ATOM 732 C C . LYS A 1 88 ? 15.912 -5.834 -3.166 1.00 62.62 88 LYS A C 1
ATOM 734 O O . LYS A 1 88 ? 16.276 -4.801 -2.610 1.00 62.62 88 LYS A O 1
ATOM 739 N N . VAL A 1 89 ? 14.929 -6.584 -2.692 1.00 62.84 89 VAL A N 1
ATOM 740 C CA . VAL A 1 89 ? 14.238 -6.274 -1.445 1.00 62.84 89 VAL A CA 1
ATOM 741 C C . VAL A 1 89 ? 14.704 -7.239 -0.373 1.00 62.84 89 VAL A C 1
ATOM 743 O O . VAL A 1 89 ? 14.583 -8.453 -0.512 1.00 62.84 89 VAL A O 1
ATOM 746 N N . SER A 1 90 ? 15.186 -6.710 0.747 1.00 61.47 90 SER A N 1
ATOM 747 C CA . SER A 1 90 ? 15.465 -7.545 1.909 1.00 61.47 90 SER A CA 1
ATOM 748 C C . SER A 1 90 ? 14.163 -8.096 2.491 1.00 61.47 90 SER A C 1
ATOM 750 O O . SER A 1 90 ? 13.335 -7.377 3.042 1.00 61.47 90 SER A O 1
ATOM 752 N N . HIS A 1 91 ? 13.968 -9.407 2.430 1.00 62.84 91 HIS A N 1
ATOM 753 C CA . HIS A 1 91 ? 12.727 -10.035 2.898 1.00 62.84 91 HIS A CA 1
ATOM 754 C C . HIS A 1 91 ? 12.602 -10.146 4.428 1.00 62.84 91 HIS A C 1
ATOM 756 O O . HIS A 1 91 ? 11.641 -10.717 4.940 1.00 62.84 91 HIS A O 1
ATOM 762 N N . THR A 1 92 ? 13.568 -9.586 5.163 1.00 61.84 92 THR A N 1
ATOM 763 C CA . THR A 1 92 ? 13.564 -9.476 6.633 1.00 61.84 92 THR A CA 1
ATOM 764 C C . THR A 1 92 ? 13.100 -8.105 7.129 1.00 61.84 92 THR A C 1
ATOM 766 O O . THR A 1 92 ? 13.144 -7.828 8.330 1.00 61.84 92 THR A O 1
ATOM 769 N N . LEU A 1 93 ? 12.677 -7.229 6.212 1.00 66.12 93 LEU A N 1
ATOM 770 C CA . LEU A 1 93 ? 12.190 -5.897 6.539 1.00 66.12 93 LEU A CA 1
ATOM 771 C C . LEU A 1 93 ? 10.992 -5.976 7.479 1.00 66.12 93 LEU A C 1
ATOM 773 O O . LEU A 1 93 ? 10.057 -6.732 7.247 1.00 66.12 93 LEU A O 1
ATOM 777 N N . LYS A 1 94 ? 11.017 -5.168 8.541 1.00 68.94 94 LYS A N 1
ATOM 778 C CA . LYS A 1 94 ? 9.850 -4.953 9.404 1.00 68.94 94 LYS A CA 1
ATOM 779 C C . LYS A 1 94 ? 8.738 -4.252 8.604 1.00 68.94 94 LYS A C 1
ATOM 781 O O . LYS A 1 94 ? 9.027 -3.601 7.600 1.00 68.94 94 LYS A O 1
ATOM 786 N N . GLY A 1 95 ? 7.489 -4.387 9.057 1.00 76.50 95 GLY A N 1
ATOM 787 C CA . GLY A 1 95 ? 6.324 -3.725 8.455 1.00 76.50 95 GLY A CA 1
ATOM 788 C C . GLY A 1 95 ? 6.445 -2.194 8.377 1.00 76.50 95 GLY A C 1
ATOM 789 O O . GLY A 1 95 ? 7.383 -1.606 8.921 1.00 76.50 95 GLY A O 1
ATOM 790 N N . GLY A 1 96 ? 5.491 -1.550 7.699 1.00 86.69 96 GLY A N 1
ATOM 791 C CA . GLY A 1 96 ? 5.460 -0.095 7.532 1.00 86.69 96 GLY A CA 1
ATOM 792 C C . GLY A 1 96 ? 6.277 0.417 6.341 1.00 86.69 96 GLY A C 1
ATOM 793 O O . GLY A 1 96 ? 6.507 -0.290 5.357 1.00 86.69 96 GLY A O 1
ATOM 794 N N . TRP A 1 97 ? 6.756 1.657 6.461 1.00 88.12 97 TRP A N 1
ATOM 795 C CA . TRP A 1 97 ? 7.453 2.427 5.417 1.00 88.12 97 TRP A CA 1
ATOM 796 C C . TRP A 1 97 ? 8.668 1.753 4.784 1.00 88.12 97 TRP A C 1
ATOM 798 O O . TRP A 1 97 ? 9.002 2.024 3.637 1.00 88.12 97 TRP A O 1
ATOM 808 N N . ARG A 1 98 ? 9.330 0.839 5.499 1.00 85.75 98 ARG A N 1
ATOM 809 C CA . ARG A 1 98 ? 10.525 0.143 4.989 1.00 85.75 98 ARG A CA 1
ATOM 810 C C . ARG A 1 98 ? 10.236 -0.726 3.768 1.00 85.75 98 ARG A C 1
ATOM 812 O O . ARG A 1 98 ? 11.163 -1.078 3.050 1.00 85.75 98 ARG A O 1
ATOM 819 N N . ARG A 1 99 ? 8.969 -1.087 3.569 1.00 86.31 99 ARG A N 1
ATOM 820 C CA . ARG A 1 99 ? 8.497 -1.929 2.468 1.00 86.31 99 ARG A CA 1
ATOM 821 C C . ARG A 1 99 ? 8.042 -1.124 1.250 1.00 86.31 99 ARG A C 1
ATOM 823 O O . ARG A 1 99 ? 7.643 -1.715 0.254 1.00 86.31 99 ARG A O 1
ATOM 830 N N . VAL A 1 100 ? 8.058 0.203 1.333 1.00 89.44 100 VAL A N 1
ATOM 831 C CA . VAL A 1 100 ? 7.503 1.079 0.302 1.00 89.44 100 VAL A CA 1
ATOM 832 C C . VAL A 1 100 ? 8.553 1.373 -0.767 1.00 89.44 100 VAL A C 1
ATOM 834 O O . VAL A 1 100 ? 9.662 1.812 -0.461 1.00 89.44 100 VAL A O 1
ATOM 837 N N . TYR A 1 101 ? 8.191 1.180 -2.034 1.00 89.06 101 TYR A N 1
ATOM 838 C CA . TYR A 1 101 ? 8.965 1.663 -3.173 1.00 89.06 101 TYR A CA 1
ATOM 839 C C . TYR A 1 101 ? 8.759 3.172 -3.306 1.00 89.06 101 TYR A C 1
ATOM 841 O O . TYR A 1 101 ? 7.809 3.623 -3.944 1.00 89.06 101 TYR A O 1
ATOM 849 N N . MET A 1 102 ? 9.646 3.950 -2.677 1.00 86.88 102 MET A N 1
ATOM 850 C CA . MET A 1 102 ? 9.455 5.397 -2.535 1.00 86.88 102 MET A CA 1
ATOM 851 C C . MET A 1 102 ? 9.258 6.111 -3.876 1.00 86.88 102 MET A C 1
ATOM 853 O O . MET A 1 102 ? 8.398 6.970 -3.967 1.00 86.88 102 MET A O 1
ATOM 857 N N . GLU A 1 103 ? 9.984 5.709 -4.920 1.00 85.31 103 GLU A N 1
ATOM 858 C CA . GLU A 1 103 ? 9.861 6.257 -6.280 1.00 85.31 103 GLU A CA 1
ATOM 859 C C . GLU A 1 103 ? 8.409 6.287 -6.777 1.00 85.31 103 GLU A C 1
ATOM 861 O O . GLU A 1 103 ? 7.898 7.346 -7.127 1.00 85.31 103 GLU A O 1
ATOM 866 N N . ASN A 1 104 ? 7.718 5.147 -6.714 1.00 85.81 104 ASN A N 1
ATOM 867 C CA . ASN A 1 104 ? 6.320 5.046 -7.131 1.00 85.81 104 ASN A CA 1
ATOM 868 C C . ASN A 1 104 ? 5.390 5.732 -6.126 1.00 85.81 104 ASN A C 1
ATOM 870 O O . ASN A 1 104 ? 4.343 6.260 -6.483 1.00 85.81 104 ASN A O 1
ATOM 874 N N . PHE A 1 105 ? 5.757 5.712 -4.847 1.00 88.81 105 PHE A N 1
ATOM 875 C CA . PHE A 1 105 ? 4.931 6.251 -3.778 1.00 88.81 105 PHE A CA 1
ATOM 876 C C . PHE A 1 105 ? 4.937 7.786 -3.713 1.00 88.81 105 PHE A C 1
ATOM 878 O O . PHE A 1 105 ? 3.962 8.369 -3.246 1.00 88.81 105 PHE A O 1
ATOM 885 N N . MET A 1 106 ? 5.989 8.455 -4.198 1.00 88.19 106 MET A N 1
ATOM 886 C CA . MET A 1 106 ? 6.080 9.920 -4.190 1.00 88.19 106 MET A CA 1
ATOM 887 C C . MET A 1 106 ? 4.908 10.575 -4.919 1.00 88.19 106 MET A C 1
ATOM 889 O O . MET A 1 106 ? 4.357 11.547 -4.408 1.00 88.19 106 MET A O 1
ATOM 893 N N . GLU A 1 107 ? 4.492 10.017 -6.057 1.00 85.25 107 GLU A N 1
ATOM 894 C CA . GLU A 1 107 ? 3.325 10.483 -6.814 1.00 85.25 107 GLU A CA 1
ATOM 895 C C . GLU A 1 107 ? 2.072 10.502 -5.929 1.00 85.25 107 GLU A C 1
ATOM 897 O O . GLU A 1 107 ? 1.387 11.519 -5.816 1.00 85.25 107 GLU A O 1
ATOM 902 N N . LEU A 1 108 ? 1.853 9.420 -5.183 1.00 86.81 108 LEU A N 1
ATOM 903 C CA . LEU A 1 108 ? 0.716 9.271 -4.286 1.00 86.81 108 LEU A CA 1
ATOM 904 C C . LEU A 1 108 ? 0.769 10.235 -3.089 1.00 86.81 108 LEU A C 1
ATOM 906 O O . LEU A 1 108 ? -0.272 10.748 -2.674 1.00 86.81 108 LEU A O 1
ATOM 910 N N . VAL A 1 109 ? 1.963 10.522 -2.557 1.00 85.75 109 VAL A N 1
ATOM 911 C CA . VAL A 1 109 ? 2.159 11.462 -1.434 1.00 85.75 109 VAL A CA 1
ATOM 912 C C . VAL A 1 109 ? 1.761 12.883 -1.804 1.00 85.75 109 VAL A C 1
ATOM 914 O O . VAL A 1 109 ? 1.247 13.596 -0.941 1.00 85.75 109 VAL A O 1
ATOM 917 N N . THR A 1 110 ? 1.952 13.304 -3.057 1.00 85.00 110 THR A N 1
ATOM 918 C CA . THR A 1 110 ? 1.625 14.678 -3.472 1.00 85.00 110 THR A CA 1
ATOM 919 C C . THR A 1 110 ? 0.158 15.040 -3.222 1.00 85.00 110 THR A C 1
ATOM 921 O O . THR A 1 110 ? -0.122 16.153 -2.783 1.00 85.00 110 THR A O 1
ATOM 924 N N . GLY A 1 111 ? -0.772 14.090 -3.377 1.00 83.19 111 GLY A N 1
ATOM 925 C CA . GLY A 1 111 ? -2.192 14.304 -3.078 1.00 83.19 111 GLY A CA 1
ATOM 926 C C . GLY A 1 111 ? -2.555 14.264 -1.587 1.00 83.19 111 GLY A C 1
ATOM 927 O O . GLY A 1 111 ? -3.655 14.668 -1.221 1.00 83.19 111 GLY A O 1
ATOM 928 N N . ILE A 1 112 ? -1.648 13.810 -0.713 1.00 86.12 112 ILE A N 1
ATOM 929 C CA . ILE A 1 112 ? -1.904 13.600 0.727 1.00 86.12 112 ILE A CA 1
ATOM 930 C C . ILE A 1 112 ? -1.129 14.599 1.605 1.00 86.12 112 ILE A C 1
ATOM 932 O O . ILE A 1 112 ? -1.521 14.856 2.745 1.00 86.12 112 ILE A O 1
ATOM 936 N N . TYR A 1 113 ? -0.045 15.196 1.096 1.00 79.06 113 TYR A N 1
ATOM 937 C CA . TYR A 1 113 ? 0.938 15.944 1.896 1.00 79.06 113 TYR A CA 1
ATOM 938 C C . TYR A 1 113 ? 0.340 17.094 2.733 1.00 79.06 113 TYR A C 1
ATOM 940 O O . TYR A 1 113 ? 0.867 17.422 3.795 1.00 79.06 113 TYR A O 1
ATOM 948 N N . GLY A 1 114 ? -0.779 17.679 2.295 1.00 80.88 114 GLY A N 1
ATOM 949 C CA . GLY A 1 114 ? -1.463 18.768 2.997 1.00 80.88 114 GLY A CA 1
ATOM 950 C C . GLY A 1 114 ? -2.263 18.345 4.236 1.00 80.88 114 GLY A C 1
ATOM 951 O O . GLY A 1 114 ? -2.760 19.210 4.956 1.00 80.88 114 GLY A O 1
ATOM 952 N N . ASN A 1 115 ? -2.421 17.043 4.508 1.00 87.88 115 ASN A N 1
ATOM 953 C CA . ASN A 1 115 ? -3.253 16.551 5.604 1.00 87.88 115 ASN A CA 1
ATOM 954 C C . ASN A 1 115 ? -2.544 15.474 6.437 1.00 87.88 115 ASN A C 1
ATOM 956 O O . ASN A 1 115 ? -2.582 14.283 6.126 1.00 87.88 115 ASN A O 1
ATOM 960 N N . MET A 1 116 ? -1.966 15.891 7.567 1.00 89.06 116 MET A N 1
ATOM 961 C CA . MET A 1 116 ? -1.212 15.007 8.467 1.00 89.06 116 MET A CA 1
ATOM 962 C C . MET A 1 116 ? -2.031 13.798 8.945 1.00 89.06 116 MET A C 1
ATOM 964 O O . MET A 1 116 ? -1.501 12.696 9.020 1.00 89.06 116 MET A O 1
ATOM 968 N N . LYS A 1 117 ? -3.343 13.958 9.176 1.00 93.00 117 LYS A N 1
ATOM 969 C CA . LYS A 1 117 ? -4.211 12.845 9.602 1.00 93.00 117 LYS A CA 1
ATOM 970 C C . LYS A 1 117 ? -4.365 11.788 8.512 1.00 93.00 117 LYS A C 1
ATOM 972 O O . LYS A 1 117 ? -4.462 10.605 8.806 1.00 93.00 117 LYS A O 1
ATOM 977 N N . GLN A 1 118 ? -4.403 12.187 7.244 1.00 92.69 118 GLN A N 1
ATOM 978 C CA . GLN A 1 118 ? -4.467 11.219 6.148 1.00 92.69 118 GLN A CA 1
ATOM 979 C C . GLN A 1 118 ? -3.154 10.441 6.031 1.00 92.69 118 GLN A C 1
ATOM 981 O O . GLN A 1 118 ? -3.187 9.229 5.830 1.00 92.69 118 GLN A O 1
ATOM 986 N N . LEU A 1 119 ? -2.017 11.109 6.242 1.00 92.69 119 LEU A N 1
ATOM 987 C CA . LEU A 1 119 ? -0.714 10.450 6.299 1.00 92.69 119 LEU A CA 1
ATOM 988 C C . LEU A 1 119 ? -0.632 9.441 7.459 1.00 92.69 119 LEU A C 1
ATOM 990 O O . LEU A 1 119 ? -0.134 8.338 7.261 1.00 92.69 119 LEU A O 1
ATOM 994 N N . GLU A 1 120 ? -1.179 9.772 8.633 1.00 93.50 120 GLU A N 1
ATOM 995 C CA . GLU A 1 120 ? -1.289 8.840 9.768 1.00 93.50 120 GLU A CA 1
ATOM 996 C C . GLU A 1 120 ? -2.140 7.604 9.433 1.00 93.50 120 GLU A C 1
ATOM 998 O O . GLU A 1 120 ? -1.795 6.489 9.823 1.00 93.50 120 GLU A O 1
ATOM 1003 N N . VAL A 1 121 ? -3.232 7.762 8.673 1.00 94.94 121 VAL A N 1
ATOM 1004 C CA . VAL A 1 121 ? -4.025 6.613 8.196 1.00 94.94 121 VAL A CA 1
ATOM 1005 C C . VAL A 1 121 ? -3.199 5.732 7.258 1.00 94.94 121 VAL A C 1
ATOM 1007 O O . VAL A 1 121 ? -3.262 4.509 7.357 1.00 94.94 121 VAL A O 1
ATOM 1010 N N . VAL A 1 122 ? -2.404 6.326 6.368 1.00 94.25 122 VAL A N 1
ATOM 1011 C CA . VAL A 1 122 ? -1.536 5.569 5.457 1.00 94.25 122 VAL A CA 1
ATOM 1012 C C . VAL A 1 122 ? -0.431 4.836 6.215 1.00 94.25 122 VAL A C 1
ATOM 1014 O O . VAL A 1 122 ? -0.213 3.650 5.971 1.00 94.25 122 VAL A O 1
ATOM 1017 N N . ASP A 1 123 ? 0.213 5.494 7.179 1.00 93.69 123 ASP A N 1
ATOM 1018 C CA . ASP A 1 123 ? 1.176 4.855 8.081 1.00 93.69 123 ASP A CA 1
ATOM 1019 C C . ASP A 1 123 ? 0.547 3.666 8.824 1.00 93.69 123 ASP A C 1
ATOM 1021 O O . ASP A 1 123 ? 1.124 2.573 8.879 1.00 93.69 123 ASP A O 1
ATOM 1025 N N . PHE A 1 124 ? -0.685 3.842 9.316 1.00 95.12 124 PHE A N 1
ATOM 1026 C CA . PHE A 1 124 ? -1.441 2.774 9.958 1.00 95.12 124 PHE A CA 1
ATOM 1027 C C . PHE A 1 124 ? -1.692 1.600 9.005 1.00 95.12 124 PHE A C 1
ATOM 1029 O O . PHE A 1 124 ? -1.504 0.450 9.408 1.00 95.12 124 PHE A O 1
ATOM 1036 N N . ILE A 1 125 ? -2.077 1.861 7.750 1.00 94.88 125 ILE A N 1
ATOM 1037 C CA . ILE A 1 125 ? -2.268 0.816 6.733 1.00 94.88 125 ILE A CA 1
ATOM 1038 C C . ILE A 1 125 ? -0.964 0.048 6.529 1.00 94.88 125 ILE A C 1
ATOM 1040 O O . ILE A 1 125 ? -0.938 -1.165 6.735 1.00 94.88 125 ILE A O 1
ATOM 1044 N N . LEU A 1 126 ? 0.125 0.746 6.198 1.00 93.44 126 LEU A N 1
ATOM 1045 C CA . LEU A 1 126 ? 1.428 0.147 5.891 1.00 93.44 126 LEU A CA 1
ATOM 1046 C C . LEU A 1 126 ? 1.979 -0.695 7.051 1.00 93.44 126 LEU A C 1
ATOM 1048 O O . LEU A 1 126 ? 2.597 -1.744 6.835 1.00 93.44 126 LEU A O 1
ATOM 1052 N N . SER A 1 127 ? 1.751 -0.247 8.284 1.00 92.44 127 SER A N 1
ATOM 1053 C CA . SER A 1 127 ? 2.196 -0.934 9.499 1.00 92.44 127 SER A CA 1
ATOM 1054 C C . SER A 1 127 ? 1.391 -2.199 9.811 1.00 92.44 127 SER A C 1
ATOM 1056 O O . SER A 1 127 ? 1.891 -3.082 10.505 1.00 92.44 127 SER A O 1
ATOM 1058 N N . ASN A 1 128 ? 0.175 -2.317 9.272 1.00 93.06 128 ASN A N 1
ATOM 1059 C CA . ASN A 1 128 ? -0.761 -3.409 9.544 1.00 93.06 128 ASN A CA 1
ATOM 1060 C C . ASN A 1 128 ? -1.003 -4.337 8.340 1.00 93.06 128 ASN A C 1
ATOM 1062 O O . ASN A 1 128 ? -1.949 -5.126 8.347 1.00 93.06 128 ASN A O 1
ATOM 1066 N N . LEU A 1 129 ? -0.158 -4.269 7.309 1.00 92.25 129 LEU A N 1
ATOM 1067 C CA . LEU A 1 129 ? -0.217 -5.200 6.184 1.00 92.25 129 LEU A CA 1
ATOM 1068 C C . LEU A 1 129 ? 0.289 -6.584 6.580 1.00 92.25 129 LEU A C 1
ATOM 1070 O O . LEU A 1 129 ? 1.379 -6.725 7.143 1.00 92.25 129 LEU A O 1
ATOM 1074 N N . ASN A 1 130 ? -0.466 -7.613 6.204 1.00 89.94 130 ASN A N 1
ATOM 1075 C CA . ASN A 1 130 ? -0.042 -8.994 6.382 1.00 89.94 130 ASN A CA 1
ATOM 1076 C C . ASN A 1 130 ? 1.033 -9.403 5.351 1.00 89.94 130 ASN A C 1
ATOM 1078 O O . ASN A 1 130 ? 1.542 -8.602 4.557 1.00 89.94 130 ASN A O 1
ATOM 1082 N N . SER A 1 131 ? 1.384 -10.690 5.369 1.00 86.88 131 SER A N 1
ATOM 1083 C CA . SER A 1 131 ? 2.401 -11.252 4.482 1.00 86.88 131 SER A CA 1
ATOM 1084 C C . SER A 1 131 ? 2.035 -11.224 2.995 1.00 86.88 131 SER A C 1
ATOM 1086 O O . SER A 1 131 ? 2.926 -11.356 2.158 1.00 86.88 131 SER A O 1
ATOM 1088 N N . ASP A 1 132 ? 0.750 -11.072 2.686 1.00 88.38 132 ASP A N 1
ATOM 1089 C CA . ASP A 1 132 ? 0.153 -11.108 1.351 1.00 88.38 132 ASP A CA 1
ATOM 1090 C C . ASP A 1 132 ? -0.294 -9.711 0.888 1.00 88.38 132 ASP A C 1
ATOM 1092 O O . ASP A 1 132 ? -1.110 -9.586 -0.017 1.00 88.38 132 ASP A O 1
ATOM 1096 N N . ASN A 1 133 ? 0.230 -8.650 1.521 1.00 91.81 133 ASN A N 1
ATOM 1097 C CA . ASN A 1 133 ? -0.148 -7.251 1.279 1.00 91.81 133 ASN A CA 1
ATOM 1098 C C . ASN A 1 133 ? -1.639 -6.956 1.491 1.00 91.81 133 ASN A C 1
ATOM 1100 O O . ASN A 1 133 ? -2.179 -6.010 0.921 1.00 91.81 133 ASN A O 1
ATOM 1104 N N . GLN A 1 134 ? -2.304 -7.732 2.340 1.00 93.38 134 GLN A N 1
ATOM 1105 C CA . GLN A 1 134 ? -3.702 -7.520 2.674 1.00 93.38 134 GLN A CA 1
ATOM 1106 C C . GLN A 1 134 ? -3.824 -6.698 3.953 1.00 93.38 134 GLN A C 1
ATOM 1108 O O . GLN A 1 134 ? -3.102 -6.902 4.936 1.00 93.38 134 GLN A O 1
ATOM 1113 N N . PHE A 1 135 ? -4.791 -5.797 3.937 1.00 95.12 135 PHE A N 1
ATOM 1114 C CA . PHE A 1 135 ? -5.217 -4.972 5.045 1.00 95.12 135 PHE A CA 1
ATOM 1115 C C . PHE A 1 135 ? -6.636 -5.385 5.456 1.00 95.12 135 PHE A C 1
ATOM 1117 O O . PHE A 1 135 ? -7.569 -5.342 4.653 1.00 95.12 135 PHE A O 1
ATOM 1124 N N . VAL A 1 136 ? -6.783 -5.823 6.709 1.00 94.50 136 VAL A N 1
ATOM 1125 C CA . VAL A 1 136 ? -7.975 -6.547 7.203 1.00 94.50 136 VAL A CA 1
ATOM 1126 C C . VAL A 1 136 ? -8.835 -5.691 8.149 1.00 94.50 136 VAL A C 1
ATOM 1128 O O . VAL A 1 136 ? -9.852 -6.148 8.662 1.00 94.50 136 VAL A O 1
ATOM 1131 N N . TYR A 1 137 ? -8.459 -4.434 8.394 1.00 94.50 137 TYR A N 1
ATOM 1132 C CA . TYR A 1 137 ? -9.225 -3.555 9.277 1.00 94.50 137 TYR A CA 1
ATOM 1133 C C . TYR A 1 137 ? -10.354 -2.833 8.544 1.00 94.50 137 TYR A C 1
ATOM 1135 O O . TYR A 1 137 ? -10.204 -2.363 7.416 1.00 94.50 137 TYR A O 1
ATOM 1143 N N . THR A 1 138 ? -11.474 -2.674 9.244 1.00 93.56 138 THR A N 1
ATOM 1144 C CA . THR A 1 138 ? -12.587 -1.823 8.806 1.00 93.56 138 THR A CA 1
ATOM 1145 C C . THR A 1 138 ? -12.313 -0.353 9.122 1.00 93.56 138 THR A C 1
ATOM 1147 O O . THR A 1 138 ? -11.593 -0.032 10.068 1.00 93.56 138 THR A O 1
ATOM 1150 N N . GLN A 1 139 ? -12.939 0.566 8.381 1.00 93.44 139 GLN A N 1
ATOM 1151 C CA . GLN A 1 139 ? -12.790 2.007 8.626 1.00 93.44 139 GLN A CA 1
ATOM 1152 C C . GLN A 1 139 ? -13.213 2.417 10.051 1.00 93.44 139 GLN A C 1
ATOM 1154 O O . GLN A 1 139 ? -12.591 3.297 10.645 1.00 93.44 139 GLN A O 1
ATOM 1159 N N . THR A 1 140 ? -14.207 1.739 10.637 1.00 93.62 140 THR A N 1
ATOM 1160 C CA . THR A 1 140 ? -14.638 1.951 12.029 1.00 93.62 140 THR A CA 1
ATOM 1161 C C . THR A 1 140 ? -13.534 1.595 13.023 1.00 93.62 140 THR A C 1
ATOM 1163 O O . THR A 1 140 ? -13.179 2.414 13.867 1.00 93.62 140 THR A O 1
ATOM 1166 N N . GLN A 1 141 ? -12.913 0.422 12.869 1.00 95.06 141 GLN A N 1
ATOM 1167 C CA . GLN A 1 141 ? -11.799 -0.006 13.724 1.00 95.06 141 GLN A CA 1
ATOM 1168 C C . GLN A 1 141 ? -10.589 0.927 13.611 1.00 95.06 141 GLN A C 1
ATOM 1170 O O . GLN A 1 141 ? -9.891 1.158 14.598 1.00 95.06 141 GLN A O 1
ATOM 1175 N N . ILE A 1 142 ? -10.326 1.467 12.416 1.00 95.12 142 ILE A N 1
ATOM 1176 C CA . ILE A 1 142 ? -9.267 2.465 12.220 1.00 95.12 142 ILE A CA 1
ATOM 1177 C C . ILE A 1 142 ? -9.611 3.724 13.008 1.00 95.12 142 ILE A C 1
ATOM 1179 O O . ILE A 1 142 ? -8.771 4.199 13.762 1.00 95.12 142 ILE A O 1
ATOM 1183 N N . SER A 1 143 ? -10.842 4.226 12.879 1.00 95.75 143 SER A N 1
ATOM 1184 C CA . SER A 1 143 ? -11.302 5.434 13.572 1.00 95.75 143 SER A CA 1
ATOM 1185 C C . SER A 1 143 ? -11.141 5.328 15.087 1.00 95.75 143 SER A C 1
ATOM 1187 O O . SER A 1 143 ? -10.622 6.249 15.712 1.00 95.75 143 SER A O 1
ATOM 1189 N N . GLU A 1 144 ? -11.493 4.184 15.674 1.00 95.56 144 GLU A N 1
ATOM 1190 C CA . GLU A 1 144 ? -11.328 3.928 17.109 1.00 95.56 144 GLU A CA 1
ATOM 1191 C C . GLU A 1 144 ? -9.853 3.895 17.536 1.00 95.56 144 GLU A C 1
ATOM 1193 O O . GLU A 1 144 ? -9.486 4.450 18.572 1.00 95.56 144 GLU A O 1
ATOM 1198 N N . LYS A 1 145 ? -8.988 3.265 16.730 1.00 95.00 145 LYS A N 1
ATOM 1199 C CA . LYS A 1 145 ? -7.563 3.091 17.049 1.00 95.00 145 LYS A CA 1
ATOM 1200 C C . LYS A 1 145 ? -6.743 4.362 16.846 1.00 95.00 145 LYS A C 1
ATOM 1202 O O . LYS A 1 145 ? -5.875 4.654 17.664 1.00 95.00 145 LYS A O 1
ATOM 1207 N N . THR A 1 146 ? -6.995 5.102 15.769 1.00 93.56 146 THR A N 1
ATOM 1208 C CA . THR A 1 146 ? -6.247 6.321 15.418 1.00 93.56 146 THR A CA 1
ATOM 1209 C C . THR A 1 146 ? -6.899 7.588 15.962 1.00 93.56 146 THR A C 1
ATOM 1211 O O . THR A 1 146 ? -6.267 8.639 15.974 1.00 93.56 146 THR A O 1
ATOM 1214 N N . LYS A 1 147 ? -8.153 7.510 16.436 1.00 94.81 147 LYS A N 1
ATOM 1215 C CA . LYS A 1 147 ? -8.979 8.659 16.856 1.00 94.81 147 LYS A CA 1
ATOM 1216 C C . LYS A 1 147 ? -9.198 9.682 15.734 1.00 94.81 147 LYS A C 1
ATOM 1218 O O . LYS A 1 147 ? -9.462 10.859 15.985 1.00 94.81 147 LYS A O 1
ATOM 1223 N N . ILE A 1 148 ? -9.098 9.239 14.481 1.00 95.25 148 ILE A N 1
ATOM 1224 C CA . ILE A 1 148 ? -9.339 10.059 13.295 1.00 95.25 148 ILE A CA 1
ATOM 1225 C C . ILE A 1 148 ? -10.803 9.918 12.891 1.00 95.25 148 ILE A C 1
ATOM 1227 O O . ILE A 1 148 ? -11.373 8.828 12.908 1.00 95.25 148 ILE A O 1
ATOM 1231 N N . SER A 1 149 ? -11.424 11.032 12.508 1.00 95.00 149 SER A N 1
ATOM 1232 C CA . SER A 1 149 ? -12.831 11.041 12.116 1.00 95.00 149 SER A CA 1
ATOM 1233 C C . SER A 1 149 ? -13.087 10.181 10.876 1.00 95.00 149 SER A C 1
ATOM 1235 O O . SER A 1 149 ? -12.331 10.247 9.901 1.00 95.00 149 SER A O 1
ATOM 1237 N N . PHE A 1 150 ? -14.203 9.452 10.884 1.00 95.44 150 PHE A N 1
ATOM 1238 C CA . PHE A 1 150 ? -14.642 8.602 9.775 1.00 95.44 150 PHE A CA 1
ATOM 1239 C C . PHE A 1 150 ? -14.652 9.308 8.402 1.00 95.44 150 PHE A C 1
ATOM 1241 O O . PHE A 1 150 ? -14.151 8.719 7.447 1.00 95.44 150 PHE A O 1
ATOM 1248 N N . PRO A 1 151 ? -15.095 10.580 8.258 1.00 94.94 151 PRO A N 1
ATOM 1249 C CA . PRO A 1 151 ? -15.051 11.270 6.966 1.00 94.94 151 PRO A CA 1
ATOM 1250 C C . PRO A 1 151 ? -13.634 11.438 6.406 1.00 94.94 151 PRO A C 1
ATOM 1252 O O . PRO A 1 151 ? -13.437 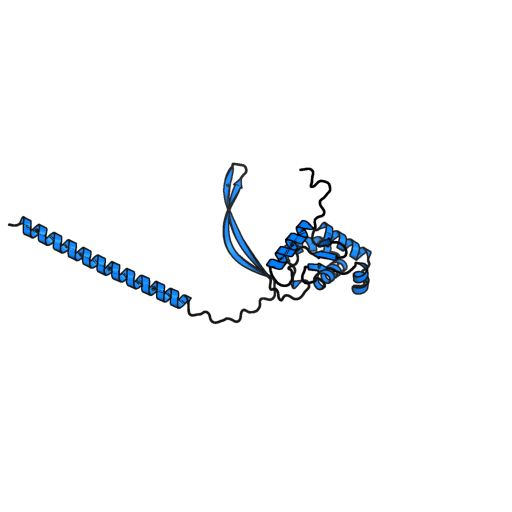11.353 5.198 1.00 94.94 151 PRO A O 1
ATOM 1255 N N . THR A 1 152 ? -12.636 11.667 7.264 1.00 94.56 152 THR A N 1
ATOM 1256 C CA . THR A 1 152 ? -11.231 11.764 6.837 1.00 94.56 152 THR A CA 1
ATOM 1257 C C . THR A 1 152 ? -10.722 10.420 6.340 1.00 94.56 152 THR A C 1
ATOM 1259 O O . THR A 1 152 ? -10.086 10.380 5.290 1.00 94.56 152 THR A O 1
ATOM 1262 N N . ILE A 1 153 ? -11.039 9.340 7.065 1.00 96.00 153 ILE A N 1
ATOM 1263 C CA . ILE A 1 153 ? -10.679 7.966 6.693 1.00 96.00 153 ILE A CA 1
ATOM 1264 C C . ILE A 1 153 ? -11.333 7.599 5.359 1.00 96.00 153 ILE A C 1
ATOM 1266 O O . ILE A 1 153 ? -10.650 7.147 4.449 1.00 96.00 153 ILE A O 1
ATOM 1270 N N . ASN A 1 154 ? -12.626 7.866 5.195 1.00 95.06 154 ASN A N 1
ATOM 1271 C CA . ASN A 1 154 ? -13.322 7.543 3.957 1.00 95.06 154 ASN A CA 1
ATOM 1272 C C . ASN A 1 154 ? -12.739 8.306 2.753 1.00 95.06 154 ASN A C 1
ATOM 1274 O O . ASN A 1 154 ? -12.480 7.712 1.711 1.00 95.06 154 ASN A O 1
ATOM 1278 N N . LYS A 1 155 ? -12.441 9.606 2.916 1.00 94.44 155 LYS A N 1
ATOM 1279 C CA . LYS A 1 155 ? -11.802 10.418 1.865 1.00 94.44 155 LYS A CA 1
ATOM 1280 C C . LYS A 1 155 ? -10.453 9.853 1.422 1.00 94.44 155 LYS A C 1
ATOM 1282 O O . LYS A 1 155 ? -10.198 9.784 0.226 1.00 94.44 155 LYS A O 1
ATOM 1287 N N . ILE A 1 156 ? -9.593 9.458 2.367 1.00 95.38 156 ILE A N 1
ATOM 1288 C CA . ILE A 1 156 ? -8.285 8.897 2.005 1.00 95.38 156 ILE A CA 1
ATOM 1289 C C . ILE A 1 156 ? -8.422 7.500 1.398 1.00 95.38 156 ILE A C 1
ATOM 1291 O O . ILE A 1 156 ? -7.736 7.200 0.432 1.00 95.38 156 ILE A O 1
ATOM 1295 N N . PHE A 1 157 ? -9.344 6.669 1.890 1.00 95.00 157 PHE A N 1
ATOM 1296 C CA . PHE A 1 157 ? -9.607 5.357 1.295 1.00 95.00 157 PHE A CA 1
ATOM 1297 C C . PHE A 1 157 ? -10.049 5.476 -0.163 1.00 95.00 157 PHE A C 1
ATOM 1299 O O . PHE A 1 157 ? -9.533 4.739 -0.997 1.00 95.00 157 PHE A O 1
ATOM 1306 N N . GLN A 1 158 ? -10.942 6.419 -0.469 1.00 93.88 158 GLN A N 1
ATOM 1307 C CA . GLN A 1 158 ? -11.371 6.680 -1.839 1.00 93.88 158 GLN A CA 1
ATOM 1308 C C . GLN A 1 158 ? -10.183 7.085 -2.720 1.00 93.88 158 GLN A C 1
ATOM 1310 O O . GLN A 1 158 ? -9.923 6.434 -3.722 1.00 93.88 158 GLN A O 1
ATOM 1315 N N . TYR A 1 159 ? -9.384 8.062 -2.279 1.00 94.06 159 TYR A N 1
ATOM 1316 C CA . TYR A 1 159 ? -8.194 8.506 -3.012 1.00 94.06 159 TYR A CA 1
ATOM 1317 C C . TYR A 1 159 ? -7.191 7.373 -3.284 1.00 94.06 159 TYR A C 1
ATOM 1319 O O . TYR A 1 159 ? -6.657 7.266 -4.385 1.00 94.06 159 TYR A O 1
ATOM 1327 N N . LEU A 1 160 ? -6.934 6.509 -2.298 1.00 94.44 160 LEU A N 1
ATOM 1328 C CA . LEU A 1 160 ? -6.018 5.375 -2.446 1.00 94.44 160 LEU A CA 1
ATOM 1329 C C . LEU A 1 160 ? -6.551 4.311 -3.423 1.00 94.44 160 LEU A C 1
ATOM 1331 O O . LEU A 1 160 ? -5.760 3.654 -4.096 1.00 94.44 160 LEU A O 1
ATOM 1335 N N . ILE A 1 161 ? -7.870 4.128 -3.499 1.00 93.81 161 ILE A N 1
ATOM 1336 C CA . ILE A 1 161 ? -8.496 3.222 -4.471 1.00 93.81 161 ILE A CA 1
ATOM 1337 C C . ILE A 1 161 ? -8.437 3.830 -5.873 1.00 93.81 161 ILE A C 1
ATOM 1339 O O . ILE A 1 161 ? -8.000 3.161 -6.807 1.00 93.81 161 ILE A O 1
ATOM 1343 N N . ASP A 1 162 ? -8.803 5.104 -6.002 1.00 92.44 162 ASP A N 1
ATOM 1344 C CA . ASP A 1 162 ? -8.805 5.829 -7.276 1.00 92.44 162 ASP A CA 1
ATOM 1345 C C . ASP A 1 162 ? -7.390 5.927 -7.872 1.00 92.44 162 ASP A C 1
ATOM 1347 O O . ASP A 1 162 ? -7.211 5.847 -9.084 1.00 92.44 162 ASP A O 1
ATOM 1351 N N . SER A 1 163 ? -6.370 6.027 -7.014 1.00 92.00 163 SER A N 1
ATOM 1352 C CA . SER A 1 163 ? -4.950 6.056 -7.399 1.00 92.00 163 SER A CA 1
ATOM 1353 C C . SER A 1 163 ? -4.349 4.665 -7.671 1.00 92.00 163 SER A C 1
ATOM 1355 O O . SER A 1 163 ? -3.133 4.539 -7.796 1.00 92.00 163 SER A O 1
ATOM 1357 N N . ASP A 1 164 ? -5.165 3.605 -7.693 1.00 92.75 164 ASP A N 1
ATOM 1358 C CA . ASP A 1 164 ? -4.753 2.200 -7.858 1.00 92.75 164 ASP A CA 1
ATOM 1359 C C . ASP A 1 164 ? -3.668 1.723 -6.866 1.00 92.75 164 ASP A C 1
ATOM 1361 O O . ASP A 1 164 ? -2.879 0.809 -7.140 1.00 92.75 164 ASP A O 1
ATOM 1365 N N . PHE A 1 165 ? -3.626 2.327 -5.677 1.00 94.06 165 PHE A N 1
ATOM 1366 C CA . PHE A 1 165 ? -2.737 1.896 -4.600 1.00 94.06 165 PHE A CA 1
ATOM 1367 C C . PHE A 1 165 ? -3.274 0.662 -3.885 1.00 94.06 165 PHE A C 1
ATOM 1369 O O . PHE A 1 165 ? -2.503 -0.210 -3.479 1.00 94.06 165 PHE A O 1
ATOM 1376 N N . MET A 1 166 ? -4.593 0.580 -3.716 1.00 93.75 166 MET A N 1
ATOM 1377 C CA . MET A 1 166 ? -5.242 -0.571 -3.104 1.00 93.75 166 MET A CA 1
ATOM 1378 C C . MET A 1 166 ? -6.597 -0.862 -3.739 1.00 93.75 166 MET A C 1
ATOM 1380 O O . MET A 1 166 ? -7.295 0.041 -4.185 1.00 93.75 166 MET A O 1
ATOM 1384 N N . ARG A 1 167 ? -7.011 -2.127 -3.696 1.00 92.44 167 ARG A N 1
ATOM 1385 C CA . ARG A 1 167 ? -8.328 -2.577 -4.161 1.00 92.44 167 ARG A CA 1
ATOM 1386 C C . ARG A 1 167 ? -9.048 -3.337 -3.077 1.00 92.44 167 ARG A C 1
ATOM 1388 O O . ARG A 1 167 ? -8.434 -4.022 -2.262 1.00 92.44 167 ARG A O 1
ATOM 1395 N N . LYS A 1 168 ? -10.369 -3.231 -3.077 1.00 91.50 168 LYS A N 1
ATOM 1396 C CA . LYS A 1 168 ? -11.217 -4.002 -2.177 1.00 91.50 168 LYS A CA 1
ATOM 1397 C C . LYS A 1 168 ? -11.473 -5.379 -2.789 1.00 91.50 168 LYS A C 1
ATOM 1399 O O . LYS A 1 168 ? -11.958 -5.463 -3.908 1.00 91.50 168 LYS A O 1
ATOM 1404 N N . LYS A 1 169 ? -11.199 -6.445 -2.039 1.00 88.25 169 LYS A N 1
ATOM 1405 C CA . LYS A 1 169 ? -11.552 -7.827 -2.387 1.00 88.25 169 LYS A CA 1
ATOM 1406 C C . LYS A 1 169 ? -12.398 -8.404 -1.255 1.00 88.25 169 LYS A C 1
ATOM 1408 O O . LYS A 1 169 ? -11.883 -8.761 -0.196 1.00 88.25 169 LYS A O 1
ATOM 1413 N N . GLY A 1 170 ? -13.715 -8.446 -1.445 1.00 87.19 170 GLY A N 1
ATOM 1414 C CA . GLY A 1 170 ? -14.652 -8.833 -0.386 1.00 87.19 170 GLY A CA 1
ATOM 1415 C C . GLY A 1 170 ? -14.577 -7.889 0.824 1.00 87.19 170 GLY A C 1
ATOM 1416 O O . GLY A 1 170 ? -14.890 -6.704 0.713 1.00 87.19 170 GLY A O 1
ATOM 1417 N N . ALA A 1 171 ? -14.169 -8.413 1.984 1.00 87.12 171 ALA A N 1
ATOM 1418 C CA . ALA A 1 171 ? -14.055 -7.657 3.239 1.00 87.12 171 ALA A CA 1
ATOM 1419 C C . ALA A 1 171 ? -12.651 -7.077 3.509 1.00 87.12 171 ALA A C 1
ATOM 1421 O O . ALA A 1 171 ? -12.472 -6.362 4.492 1.00 87.12 171 ALA A O 1
ATOM 1422 N N . ILE A 1 172 ? -11.665 -7.385 2.663 1.00 92.44 172 ILE A N 1
ATOM 1423 C CA . ILE A 1 172 ? -10.269 -6.969 2.840 1.00 92.44 172 ILE A CA 1
ATOM 1424 C C . ILE A 1 172 ? -9.831 -6.022 1.724 1.00 92.44 172 ILE A C 1
ATOM 1426 O O . ILE A 1 172 ? -10.432 -5.984 0.650 1.00 92.44 172 ILE A O 1
ATOM 1430 N N . TYR A 1 173 ? -8.754 -5.280 1.969 1.00 94.19 173 TYR A N 1
ATOM 1431 C CA . TYR A 1 173 ? -8.085 -4.476 0.951 1.00 94.19 173 TYR A CA 1
ATOM 1432 C C . TYR A 1 173 ? -6.748 -5.112 0.589 1.00 94.19 173 TYR A C 1
ATOM 1434 O O . TYR A 1 173 ? -5.984 -5.474 1.477 1.00 94.19 173 TYR A O 1
ATOM 1442 N N . ILE A 1 174 ? -6.456 -5.250 -0.699 1.00 93.88 174 ILE A N 1
ATOM 1443 C CA . ILE A 1 174 ? -5.157 -5.706 -1.198 1.00 93.88 174 ILE A CA 1
ATOM 1444 C C . ILE A 1 174 ? -4.386 -4.476 -1.657 1.00 93.88 174 ILE A C 1
ATOM 1446 O O . ILE A 1 174 ? -4.907 -3.688 -2.443 1.00 93.88 174 ILE A O 1
ATOM 1450 N N . VAL A 1 175 ? -3.161 -4.307 -1.166 1.00 94.50 175 VAL A N 1
ATOM 1451 C CA . VAL A 1 175 ? -2.259 -3.230 -1.584 1.00 94.50 175 VAL A CA 1
ATOM 1452 C C . VAL A 1 175 ? -1.430 -3.679 -2.779 1.00 94.50 175 VAL A C 1
ATOM 1454 O O . VAL A 1 175 ? -0.852 -4.769 -2.787 1.00 94.50 175 VAL A O 1
ATOM 1457 N N . ASN A 1 176 ? -1.349 -2.805 -3.774 1.00 93.31 176 ASN A N 1
ATOM 1458 C CA . ASN A 1 176 ? -0.657 -3.041 -5.025 1.00 93.31 176 ASN A CA 1
ATOM 1459 C C . ASN A 1 176 ? 0.861 -3.233 -4.800 1.00 93.31 176 ASN A C 1
ATOM 1461 O O . ASN A 1 176 ? 1.534 -2.335 -4.268 1.00 93.31 176 ASN A O 1
ATOM 1465 N N . PRO A 1 177 ? 1.440 -4.366 -5.249 1.00 91.44 177 PRO A N 1
ATOM 1466 C CA . PRO A 1 177 ? 2.875 -4.627 -5.152 1.00 91.44 177 PRO A CA 1
ATOM 1467 C C . PRO A 1 177 ? 3.773 -3.611 -5.861 1.00 91.44 177 PRO A C 1
ATOM 1469 O O . PRO A 1 177 ? 4.961 -3.551 -5.553 1.00 91.44 177 PRO A O 1
ATOM 1472 N N . LYS A 1 178 ? 3.230 -2.785 -6.769 1.00 90.31 178 LYS A N 1
ATOM 1473 C CA . LYS A 1 178 ? 3.945 -1.651 -7.376 1.00 90.31 178 LYS A CA 1
ATOM 1474 C C . LYS A 1 178 ? 4.435 -0.651 -6.324 1.00 90.31 178 LYS A C 1
ATOM 1476 O O . LYS A 1 178 ? 5.497 -0.056 -6.502 1.00 90.31 178 LYS A O 1
ATOM 1481 N N . TYR A 1 179 ? 3.687 -0.467 -5.236 1.00 91.44 179 TYR A N 1
ATOM 1482 C CA . TYR A 1 179 ? 4.012 0.507 -4.191 1.00 91.44 179 TYR A CA 1
ATOM 1483 C C . TYR A 1 179 ? 4.623 -0.137 -2.952 1.00 91.44 179 TYR A C 1
ATOM 1485 O O . TYR A 1 179 ? 5.464 0.485 -2.309 1.00 91.44 179 TYR A O 1
ATOM 1493 N N . VAL A 1 180 ? 4.234 -1.371 -2.610 1.00 90.69 180 VAL A N 1
ATOM 1494 C CA . VAL A 1 180 ? 4.678 -2.033 -1.375 1.00 90.69 180 VAL A CA 1
ATOM 1495 C C . VAL A 1 180 ? 5.140 -3.460 -1.640 1.00 90.69 180 VAL A C 1
ATOM 1497 O O . VAL A 1 180 ? 4.390 -4.288 -2.146 1.00 90.69 180 VAL A O 1
ATOM 1500 N N . CYS A 1 181 ? 6.357 -3.791 -1.220 1.00 87.69 181 CYS A N 1
ATOM 1501 C CA . CYS A 1 181 ? 6.885 -5.143 -1.346 1.00 87.69 181 CYS A CA 1
ATOM 1502 C C . CYS A 1 181 ? 6.227 -6.117 -0.356 1.00 87.69 181 CYS A C 1
ATOM 1504 O O . CYS A 1 181 ? 6.031 -5.810 0.825 1.00 87.69 181 CYS A O 1
ATOM 1506 N N . ALA A 1 182 ? 5.912 -7.328 -0.811 1.00 83.94 182 ALA A N 1
ATOM 1507 C CA . ALA A 1 182 ? 5.444 -8.413 0.043 1.00 83.94 182 ALA A CA 1
ATOM 1508 C C . ALA A 1 182 ? 6.545 -8.947 0.971 1.00 83.94 182 ALA A C 1
ATOM 1510 O O . ALA A 1 182 ? 7.738 -8.915 0.659 1.00 83.94 182 ALA A O 1
ATOM 1511 N N . PHE A 1 183 ? 6.139 -9.494 2.118 1.00 76.69 183 PHE A N 1
ATOM 1512 C CA . PHE A 1 183 ? 7.061 -10.237 2.975 1.00 76.69 183 PHE A CA 1
ATOM 1513 C C . PHE A 1 183 ? 7.461 -11.559 2.304 1.00 76.69 183 PHE A C 1
ATOM 1515 O O . PHE A 1 183 ? 6.605 -12.299 1.820 1.00 76.69 183 PHE A O 1
ATOM 1522 N N . GLY A 1 184 ? 8.746 -11.914 2.352 1.00 77.00 184 GLY A N 1
ATOM 1523 C CA . GLY A 1 184 ? 9.197 -13.279 2.060 1.00 77.00 184 GLY A CA 1
ATOM 1524 C C . GLY A 1 184 ? 10.034 -13.459 0.796 1.00 77.00 184 GLY A C 1
ATOM 1525 O O . GLY A 1 184 ? 11.220 -13.715 0.924 1.00 77.00 184 GLY A O 1
ATOM 1526 N N . SER A 1 185 ? 9.452 -13.440 -0.405 1.00 76.12 185 SER A N 1
ATOM 1527 C CA . SER A 1 185 ? 10.220 -13.666 -1.645 1.00 76.12 185 SER A CA 1
ATOM 1528 C C . SER A 1 185 ? 9.655 -12.890 -2.827 1.00 76.12 185 SER A C 1
ATOM 1530 O O . SER A 1 185 ? 8.451 -12.634 -2.878 1.00 76.12 185 SER A O 1
ATOM 1532 N N . ASP A 1 186 ? 10.494 -12.594 -3.819 1.00 80.62 186 ASP A N 1
ATOM 1533 C CA . ASP A 1 186 ? 10.060 -11.922 -5.052 1.00 80.62 186 ASP A CA 1
ATOM 1534 C C . ASP A 1 186 ? 8.988 -12.716 -5.808 1.00 80.62 186 ASP A C 1
ATOM 1536 O O . ASP A 1 186 ? 8.030 -12.136 -6.313 1.00 80.62 186 ASP A O 1
ATOM 1540 N N . LYS A 1 187 ? 9.067 -14.056 -5.792 1.00 84.00 187 LYS A N 1
ATOM 1541 C CA . LYS A 1 187 ? 8.026 -14.939 -6.355 1.00 84.00 187 LYS A CA 1
ATOM 1542 C C . LYS A 1 187 ? 6.660 -14.689 -5.723 1.00 84.00 187 LYS A C 1
ATOM 1544 O O . LYS A 1 187 ? 5.634 -14.726 -6.397 1.00 84.00 187 LYS A O 1
ATOM 1549 N N . LYS A 1 188 ? 6.640 -14.433 -4.414 1.00 84.06 188 LYS A N 1
ATOM 1550 C CA . LYS A 1 188 ? 5.407 -14.110 -3.702 1.00 84.06 188 LYS A CA 1
ATOM 1551 C C . LYS A 1 188 ? 4.868 -12.749 -4.133 1.00 84.06 188 LYS A C 1
ATOM 1553 O O . LYS A 1 188 ? 3.673 -12.622 -4.373 1.00 84.06 188 LYS A O 1
ATOM 1558 N N . ASN A 1 189 ? 5.751 -11.765 -4.276 1.00 86.31 189 ASN A N 1
ATOM 1559 C CA . ASN A 1 189 ? 5.384 -10.433 -4.745 1.00 86.31 189 ASN A CA 1
ATOM 1560 C C . ASN A 1 189 ? 4.785 -10.482 -6.165 1.00 86.31 189 ASN A C 1
ATOM 1562 O O . ASN A 1 189 ? 3.757 -9.862 -6.417 1.00 86.31 189 ASN A O 1
ATOM 1566 N N . GLN A 1 190 ? 5.366 -11.296 -7.057 1.00 86.00 190 GLN A N 1
ATOM 1567 C CA . GLN A 1 190 ? 4.828 -11.563 -8.397 1.00 86.00 190 GLN A CA 1
ATOM 1568 C C . GLN A 1 190 ? 3.444 -12.213 -8.347 1.00 86.00 190 GLN A C 1
ATOM 1570 O O . GLN A 1 190 ? 2.539 -11.767 -9.045 1.00 86.00 190 GLN A O 1
ATOM 1575 N N . LYS A 1 191 ? 3.249 -13.226 -7.493 1.00 88.88 191 LYS A N 1
ATOM 1576 C CA . LYS A 1 191 ? 1.937 -13.865 -7.324 1.00 88.88 191 LYS A CA 1
ATOM 1577 C C . LYS A 1 191 ? 0.865 -12.855 -6.905 1.00 88.88 191 LYS A C 1
ATOM 1579 O O . LYS A 1 191 ? -0.210 -12.839 -7.492 1.00 88.88 191 LYS A O 1
ATOM 1584 N N . ILE A 1 192 ? 1.161 -12.018 -5.911 1.00 88.69 192 ILE A N 1
ATOM 1585 C CA . ILE A 1 192 ? 0.221 -10.994 -5.431 1.00 88.69 192 ILE A CA 1
ATOM 1586 C C . ILE A 1 192 ? -0.063 -9.973 -6.536 1.00 88.69 192 ILE A C 1
ATOM 1588 O O . ILE A 1 192 ? -1.189 -9.508 -6.650 1.00 88.69 192 ILE A O 1
ATOM 1592 N N . LEU A 1 193 ? 0.928 -9.638 -7.368 1.00 89.56 193 LEU A N 1
ATOM 1593 C CA . LEU A 1 193 ? 0.740 -8.700 -8.474 1.00 89.56 193 LEU A CA 1
ATOM 1594 C C . LEU A 1 193 ? -0.227 -9.257 -9.523 1.00 89.56 193 LEU A C 1
ATOM 1596 O O . LEU A 1 193 ? -1.115 -8.532 -9.961 1.00 89.56 193 LEU A O 1
ATOM 1600 N N . ILE A 1 194 ? -0.080 -10.537 -9.873 1.00 88.19 194 ILE A N 1
ATOM 1601 C CA . ILE A 1 194 ? -0.989 -11.236 -10.790 1.00 88.19 194 ILE A CA 1
ATOM 1602 C C . ILE A 1 194 ? -2.409 -11.233 -10.210 1.00 88.19 194 ILE A C 1
ATOM 1604 O O . ILE A 1 194 ? -3.335 -10.741 -10.850 1.00 88.19 194 ILE A O 1
ATOM 1608 N N . GLU A 1 195 ? -2.565 -11.656 -8.951 1.00 87.31 195 GLU A N 1
ATOM 1609 C CA . GLU A 1 195 ? -3.863 -11.659 -8.264 1.00 87.31 195 GLU A CA 1
ATOM 1610 C C . GLU A 1 195 ? -4.482 -10.251 -8.188 1.00 87.31 195 GLU A C 1
ATOM 1612 O O . GLU A 1 195 ? -5.691 -10.081 -8.352 1.00 87.31 195 GLU A O 1
ATOM 1617 N N . TYR A 1 196 ? -3.660 -9.223 -7.967 1.00 89.31 196 TYR A N 1
ATOM 1618 C CA . TYR A 1 196 ? -4.101 -7.833 -7.948 1.00 89.31 196 TYR A CA 1
ATOM 1619 C C . TYR A 1 196 ? -4.583 -7.377 -9.331 1.00 89.31 196 TYR A C 1
ATOM 1621 O O . TYR A 1 196 ? -5.640 -6.748 -9.423 1.00 89.31 196 TYR A O 1
ATOM 1629 N N . SER A 1 197 ? -3.865 -7.721 -10.406 1.00 87.31 197 SER A N 1
ATOM 1630 C CA . SER A 1 197 ? -4.288 -7.399 -11.774 1.00 87.31 197 SER A CA 1
ATOM 1631 C C . SER A 1 197 ? -5.588 -8.094 -12.172 1.00 87.31 197 SER A C 1
ATOM 1633 O O . SER A 1 197 ? -6.459 -7.435 -12.729 1.00 87.31 197 SER A O 1
ATOM 1635 N N . GLU A 1 198 ? -5.757 -9.367 -11.809 1.00 83.44 198 GLU A N 1
ATOM 1636 C CA . GLU A 1 198 ? -6.963 -10.157 -12.093 1.00 83.44 198 GLU A CA 1
ATOM 1637 C C . GLU A 1 198 ? -8.169 -9.697 -11.269 1.00 83.44 198 GLU A C 1
ATOM 1639 O O . GLU A 1 198 ? -9.306 -9.823 -11.701 1.00 83.44 198 GLU A O 1
ATOM 1644 N N . SER A 1 199 ? -7.939 -9.121 -10.084 1.00 75.31 199 SER A N 1
ATOM 1645 C CA . SER A 1 199 ? -9.007 -8.571 -9.237 1.00 75.31 199 SER A CA 1
ATOM 1646 C C . SER A 1 199 ? -9.624 -7.270 -9.760 1.00 75.31 199 SER A C 1
ATOM 1648 O O . SER A 1 199 ? -10.463 -6.676 -9.081 1.00 75.31 199 SER A O 1
ATOM 1650 N N . LYS A 1 200 ? -9.191 -6.780 -10.930 1.00 71.38 200 LYS A N 1
ATOM 1651 C CA . LYS A 1 200 ? -9.907 -5.710 -11.622 1.00 71.38 200 LYS A CA 1
ATOM 1652 C C . LYS A 1 200 ? -11.236 -6.313 -12.068 1.00 71.38 200 LYS A C 1
ATOM 1654 O O . LYS A 1 200 ? -11.246 -7.178 -12.934 1.00 71.38 200 LYS A O 1
ATOM 1659 N N . GLU A 1 201 ? -12.327 -5.910 -11.422 1.00 60.03 201 GLU A N 1
ATOM 1660 C CA . GLU A 1 201 ? -13.668 -6.234 -11.912 1.00 60.03 201 GLU A CA 1
ATOM 1661 C C . GLU A 1 201 ? -13.712 -5.855 -13.401 1.00 60.03 201 GLU A C 1
ATOM 1663 O O . GLU A 1 201 ? -13.328 -4.719 -13.717 1.00 60.03 201 GLU A O 1
ATOM 1668 N N . PRO A 1 202 ? -14.103 -6.776 -14.303 1.00 53.62 202 PRO A N 1
ATOM 1669 C CA . PRO A 1 202 ? -14.272 -6.435 -15.703 1.00 53.62 202 PRO A CA 1
ATOM 1670 C C . PRO A 1 202 ? -15.286 -5.302 -15.754 1.00 53.62 202 PRO A C 1
ATOM 1672 O O . PRO A 1 202 ? -16.400 -5.402 -15.229 1.00 53.62 202 PRO A O 1
ATOM 1675 N N . THR A 1 203 ? -14.875 -4.172 -16.311 1.00 56.09 203 THR A N 1
ATOM 1676 C CA . THR A 1 203 ? -15.836 -3.120 -16.586 1.00 56.09 203 THR A CA 1
ATOM 1677 C C . THR A 1 203 ? -16.769 -3.653 -17.667 1.00 56.09 203 THR A C 1
ATOM 1679 O O . THR A 1 203 ? -16.345 -4.400 -18.543 1.00 56.09 203 THR A O 1
ATOM 1682 N N . LEU A 1 204 ? -18.055 -3.291 -17.618 1.00 51.75 204 LEU A N 1
ATOM 1683 C CA . LEU A 1 204 ? -19.087 -3.768 -18.558 1.00 51.75 204 LEU A CA 1
ATOM 1684 C C . LEU A 1 204 ? -18.728 -3.548 -20.049 1.00 51.75 204 LEU A C 1
ATOM 1686 O O . LEU A 1 204 ? -19.410 -4.056 -20.933 1.00 51.75 204 LEU A O 1
ATOM 1690 N N . PHE A 1 205 ? -17.677 -2.777 -20.323 1.00 62.62 205 PHE A N 1
ATOM 1691 C CA . PHE A 1 205 ? -17.191 -2.410 -21.645 1.00 62.62 205 PHE A CA 1
ATOM 1692 C C . PHE A 1 205 ? -15.936 -3.177 -22.088 1.00 62.62 205 PHE A C 1
ATOM 1694 O O . PHE A 1 205 ? -15.567 -3.052 -23.249 1.00 62.62 205 PHE A O 1
ATOM 1701 N N . ASP A 1 206 ? -15.305 -3.974 -21.219 1.00 60.75 206 ASP A N 1
ATOM 1702 C CA . ASP A 1 206 ? -14.082 -4.718 -21.563 1.00 60.75 206 ASP A CA 1
ATOM 1703 C C . ASP A 1 206 ? -14.355 -5.904 -22.521 1.00 60.75 206 ASP A C 1
ATOM 1705 O O . ASP A 1 206 ? -13.436 -6.384 -23.176 1.00 60.75 206 ASP A O 1
ATOM 1709 N N . ASP A 1 207 ? -15.616 -6.339 -22.661 1.00 58.22 207 ASP A N 1
ATOM 1710 C CA . ASP A 1 207 ? -16.044 -7.432 -23.557 1.00 58.22 207 ASP A CA 1
ATOM 1711 C C . ASP A 1 207 ? -16.485 -6.954 -24.965 1.00 58.22 207 ASP A C 1
ATOM 1713 O O . ASP A 1 207 ? -17.015 -7.744 -25.750 1.00 58.22 207 ASP A O 1
ATOM 1717 N N . LEU A 1 208 ? -16.339 -5.659 -25.286 1.00 53.34 208 LEU A N 1
ATOM 1718 C CA . LEU A 1 208 ? -16.821 -5.058 -26.544 1.00 53.34 208 LEU A CA 1
ATOM 1719 C C . LEU A 1 208 ? -15.722 -4.726 -27.576 1.00 53.34 208 LEU A C 1
ATOM 1721 O O . LEU A 1 208 ? -16.043 -4.107 -28.593 1.00 53.34 208 LEU A O 1
ATOM 1725 N N . GLU A 1 209 ? -14.470 -5.136 -27.352 1.00 42.41 209 GLU A N 1
ATOM 1726 C CA . GLU A 1 209 ? -13.361 -4.994 -28.322 1.00 42.41 209 GLU A CA 1
ATOM 1727 C C . GLU A 1 209 ? -13.079 -6.268 -29.133 1.00 42.41 209 GLU A C 1
ATOM 1729 O O . GLU A 1 209 ? -13.049 -7.377 -28.550 1.00 42.41 209 GLU A O 1
#

Radius of gyration: 33.37 Å; chains: 1; bounding box: 97×48×77 Å

Organism: Campylobacter upsaliensis (NCBI:txid28080)

Sequence (209 aa):
MTNQIQIQNENIHQNLYKNEINHYESTITTQNNENKTKQELKYKKTKRKIKEKKEVGITTEVIGTETYYRKLENGTLEPVEVELIQKKVSHTLKGGWRRVYMENFMELVTGIYGNMKQLEVVDFILSNLNSDNQFVYTQTQISEKTKISFPTINKIFQYLIDSDFMRKKGAIYIVNPKYVCAFGSDKKNQKILIEYSESKEPTLFDDLE